Protein AF-A0A838W349-F1 (afdb_monomer)

Secondary structure (DSSP, 8-state):
-HHHHHHHTT--HHHHHTTT--HHHHHHHHHHHHHTTSB-TTS-B-HHHHHHHH--TTTHHHHHHHHHHHSHHHHHHHHHHHSSS--SEEEHHHHHHHHHHTT-SSSHHHHHHHHHHHHHHHHHTTSEEEE---TTPPPEEEE-TTHHHHHHTTTTS----------------S------------PPPPPP------PPPPTTEEEEEEEEETTEEEEEEEETT--HHHHHHHHHHHHHTT--

Radius of gyration: 23.01 Å; Cα contacts (8 Å, |Δi|>4): 228; chains: 1; bounding box: 59×67×42 Å

Foldseek 3Di:
DLLLVCVVVVDWLVRSPPPPADPVRSVVVLVVCLLLQQAPPRSHGDPLVVCCVPPDLVCQLVSLLLSQCLHVLRLVLLCVVLVDPDDQKFFLVNSLVVCVVVVHALDSVRSVLVSVVSLVSCVSNVQFHWDPDDDPGTTMTRGDPCSSCVSPVVPPDPPVRPPSPPDPPDPPPPDDDDDDDDDDDDDDDDDDDDDDDDDDDDPQWDWDWDASDVVDIDIDTDGPPDDPVNVVVVVVVVVVSVPD

Nearest PDB structures (foldseek):
  6qpw-assembly1_B  TM=6.642E-01  e=4.606E-01  Saccharomyces cerevisiae S288C
  2f2e-assembly1_A  TM=4.976E-01  e=8.959E-01  Pseudomonas aeruginosa
  6h57-assembly1_A  TM=5.754E-01  e=3.787E+00  Saccharomyces cerevisiae S288C
  5yzg-assembly1_Z  TM=3.744E-01  e=2.058E+00  Homo sapiens

Sequence (244 aa):
MRFLSALARGRSLAQVRTLGFSPKSFEGTATTAETLALSGADGSLSAIGRRALLGGDEEKPSIFLEVVSGYSPYSLLLEAVLGGVGSAATPLDWVETWWATHGFGSSESNRAEAAPVFARMAEAAGLGTYVQGRKGYVSRIEWADDAGERVLGGGGKAREAPSIPDAPLSPDHAAEILPSDDSPEGLPEPVRIGSGPEAQVPPGLNTLRWELAPGREVVVQTPSSLSSAEKRRLLSLFELLLRE

pLDDT: mean 71.97, std 23.43, range [28.59, 97.62]

Solvent-accessible surface area (backbone atoms only — not comparable to full-atom values): 14940 Å² total; per-residue (Å²): 110,72,67,64,57,38,34,75,71,73,39,48,58,74,62,50,47,71,71,78,47,53,71,68,54,38,50,56,50,50,53,48,34,35,70,53,50,28,22,46,96,81,44,47,68,29,75,62,26,47,44,69,70,71,49,54,82,86,48,42,26,63,48,34,39,51,38,43,59,66,29,64,80,47,30,56,48,47,47,61,58,48,70,44,96,78,62,61,54,47,49,41,70,56,52,34,49,51,31,54,77,71,73,40,55,100,40,70,68,51,25,64,61,44,38,61,52,52,33,49,44,38,30,53,26,64,35,29,46,60,45,80,45,59,96,94,44,74,36,28,33,38,49,40,94,59,31,38,49,67,70,65,66,56,78,84,59,86,68,74,66,78,81,70,68,85,71,72,90,67,89,75,90,81,82,84,91,87,84,91,82,87,86,88,90,85,85,77,80,86,80,78,92,71,95,76,82,83,83,81,77,62,90,67,52,40,76,46,76,44,77,80,48,98,96,41,70,49,74,49,75,39,63,61,80,66,46,78,64,56,58,48,47,58,48,51,55,56,54,60,64,72,74,122

Mean predicted aligned error: 16.63 Å

Structure (mmCIF, N/CA/C/O backbone):
data_AF-A0A838W349-F1
#
_entry.id   AF-A0A838W349-F1
#
loop_
_atom_site.group_PDB
_atom_site.id
_atom_site.type_symbol
_atom_site.label_atom_id
_atom_site.label_alt_id
_atom_site.label_comp_id
_atom_site.label_asym_id
_atom_site.label_entity_id
_atom_site.label_seq_id
_atom_site.pdbx_PDB_ins_code
_atom_site.Cartn_x
_atom_site.Cartn_y
_atom_site.Cartn_z
_atom_site.occupancy
_atom_site.B_iso_or_equiv
_atom_site.auth_seq_id
_atom_site.auth_comp_id
_atom_site.auth_asym_id
_atom_site.auth_atom_id
_atom_site.pdbx_PDB_model_num
ATOM 1 N N . MET A 1 1 ? -0.898 0.598 -13.326 1.00 66.38 1 MET A N 1
ATOM 2 C CA . MET A 1 1 ? -0.342 -0.229 -14.433 1.00 66.38 1 MET A CA 1
ATOM 3 C C . MET A 1 1 ? 0.344 0.549 -15.561 1.00 66.38 1 MET A C 1
ATOM 5 O O . MET A 1 1 ? 1.291 0.019 -16.136 1.00 66.38 1 MET A O 1
ATOM 9 N N . ARG A 1 2 ? -0.070 1.783 -15.897 1.00 80.19 2 ARG A N 1
ATOM 10 C CA . ARG A 1 2 ? 0.509 2.554 -17.019 1.00 80.19 2 ARG A CA 1
ATOM 11 C C . ARG A 1 2 ? 2.025 2.800 -16.902 1.00 80.19 2 ARG A C 1
ATOM 13 O O . ARG A 1 2 ? 2.712 2.693 -17.911 1.00 80.19 2 ARG A O 1
ATOM 20 N N . PHE A 1 3 ? 2.530 3.063 -15.692 1.00 85.38 3 PHE A N 1
ATOM 21 C CA . PHE A 1 3 ? 3.961 3.247 -15.401 1.00 85.38 3 PHE A CA 1
ATOM 22 C C . PHE A 1 3 ? 4.790 1.989 -15.717 1.00 85.38 3 PHE A C 1
ATOM 24 O O . PHE A 1 3 ? 5.618 2.018 -16.622 1.00 85.38 3 PHE A O 1
ATOM 31 N N . LEU A 1 4 ? 4.487 0.851 -15.079 1.00 83.50 4 LEU A N 1
ATOM 32 C CA . LEU A 1 4 ? 5.192 -0.421 -15.317 1.00 83.50 4 LEU A CA 1
ATOM 33 C C . LEU A 1 4 ? 5.094 -0.878 -16.781 1.00 83.50 4 LEU A C 1
ATOM 35 O O . LEU A 1 4 ? 6.068 -1.351 -17.358 1.00 83.50 4 LEU A O 1
ATOM 39 N N . SER A 1 5 ? 3.936 -0.661 -17.418 1.00 84.25 5 SER A N 1
ATOM 40 C CA . SER A 1 5 ? 3.747 -0.948 -18.848 1.00 84.25 5 SER A CA 1
ATOM 41 C C . SER A 1 5 ? 4.638 -0.093 -19.749 1.00 84.25 5 SER A C 1
ATOM 43 O O . SER A 1 5 ? 4.976 -0.505 -20.854 1.00 84.25 5 SER A O 1
ATOM 45 N N . ALA A 1 6 ? 4.968 1.131 -19.335 1.00 84.12 6 ALA A N 1
ATOM 46 C CA . ALA A 1 6 ? 5.862 2.001 -20.083 1.00 84.12 6 ALA A CA 1
ATOM 47 C C . ALA A 1 6 ? 7.321 1.545 -19.926 1.00 84.12 6 ALA A C 1
ATOM 49 O O . ALA A 1 6 ? 8.013 1.434 -20.937 1.00 84.12 6 ALA A O 1
ATOM 50 N N . LEU A 1 7 ? 7.736 1.180 -18.708 1.00 84.81 7 LEU A N 1
ATOM 51 C CA . LEU A 1 7 ? 9.064 0.615 -18.439 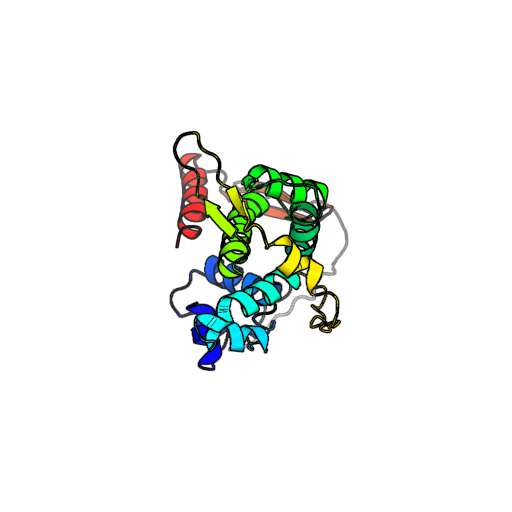1.00 84.81 7 LEU A CA 1
ATOM 52 C C . LEU A 1 7 ? 9.301 -0.694 -19.203 1.00 84.81 7 LEU A C 1
ATOM 54 O O . LEU A 1 7 ? 10.331 -0.859 -19.847 1.00 84.81 7 LEU A O 1
ATOM 58 N N . ALA A 1 8 ? 8.315 -1.594 -19.244 1.00 84.56 8 ALA A N 1
ATOM 59 C CA . ALA A 1 8 ? 8.426 -2.841 -20.009 1.00 84.56 8 ALA A CA 1
ATOM 60 C C . ALA A 1 8 ? 8.567 -2.652 -21.519 1.00 84.56 8 ALA A C 1
ATOM 62 O O . ALA A 1 8 ? 9.078 -3.531 -22.204 1.00 84.56 8 ALA A O 1
ATOM 63 N N . ARG A 1 9 ? 8.127 -1.507 -22.049 1.00 86.25 9 ARG A N 1
ATOM 64 C CA . ARG A 1 9 ? 8.342 -1.136 -23.454 1.00 86.25 9 ARG A CA 1
ATOM 65 C C . ARG A 1 9 ? 9.721 -0.508 -23.686 1.00 86.25 9 ARG A C 1
ATOM 67 O O . ARG A 1 9 ? 9.934 0.090 -24.735 1.00 86.25 9 ARG A O 1
ATOM 74 N N . GLY A 1 10 ? 10.624 -0.599 -22.709 1.00 84.31 10 GLY A N 1
ATOM 75 C CA . GLY A 1 10 ? 11.977 -0.053 -22.769 1.00 84.31 10 GLY A CA 1
ATOM 76 C C . GLY A 1 10 ? 12.040 1.464 -22.611 1.00 84.31 10 GLY A C 1
ATOM 77 O O . GLY A 1 10 ? 13.035 2.064 -23.009 1.00 84.31 10 GLY A O 1
ATOM 78 N N . ARG A 1 11 ? 10.988 2.109 -22.082 1.00 86.31 11 ARG A N 1
ATOM 79 C CA . ARG A 1 11 ? 11.014 3.560 -21.859 1.00 86.31 11 ARG A CA 1
ATOM 80 C C . ARG A 1 11 ? 11.804 3.893 -20.602 1.00 86.31 11 ARG A C 1
ATOM 82 O O . ARG A 1 11 ? 11.582 3.275 -19.566 1.00 86.31 11 ARG A O 1
ATOM 89 N N . SER A 1 12 ? 12.658 4.910 -20.680 1.00 87.75 12 SER A N 1
ATOM 90 C CA . SER A 1 12 ? 13.360 5.448 -19.509 1.00 87.75 12 SER A CA 1
ATOM 91 C C . SER A 1 12 ? 12.414 6.232 -18.594 1.00 87.75 12 SER A C 1
ATOM 93 O O . SER A 1 12 ? 11.370 6.712 -19.040 1.00 87.75 12 SER A O 1
ATOM 95 N N . LEU A 1 13 ? 12.792 6.441 -17.328 1.00 87.12 13 LEU A N 1
ATOM 96 C CA . LEU A 1 13 ? 12.018 7.257 -16.379 1.00 87.12 13 LEU A CA 1
ATOM 97 C C . LEU A 1 13 ? 11.685 8.652 -16.937 1.00 87.12 13 LEU A C 1
ATOM 99 O O . LEU A 1 13 ? 10.538 9.092 -16.852 1.00 87.12 13 LEU A O 1
ATOM 103 N N . ALA A 1 14 ? 12.641 9.301 -17.609 1.00 86.38 14 ALA A N 1
ATOM 104 C CA . ALA A 1 14 ? 12.424 10.585 -18.275 1.00 86.38 14 ALA A CA 1
ATOM 105 C C . ALA A 1 14 ? 11.333 10.507 -19.360 1.00 86.38 14 ALA A C 1
ATOM 107 O O . ALA A 1 14 ? 10.480 11.387 -19.453 1.00 86.38 14 ALA A O 1
ATOM 108 N N . GLN A 1 15 ? 11.309 9.428 -20.146 1.00 85.81 15 GLN A N 1
ATOM 109 C CA . GLN A 1 15 ? 10.279 9.199 -21.163 1.00 85.81 15 GLN A CA 1
ATOM 110 C C . GLN A 1 15 ? 8.926 8.805 -20.564 1.00 85.81 15 GLN A C 1
ATOM 112 O O . GLN A 1 15 ? 7.895 9.052 -21.182 1.00 85.81 15 GLN A O 1
ATOM 117 N N . VAL A 1 16 ? 8.896 8.169 -19.391 1.00 85.38 16 VAL A N 1
ATOM 118 C CA . VAL A 1 16 ? 7.639 7.857 -18.698 1.00 85.38 16 VAL A CA 1
ATOM 119 C C . VAL A 1 16 ? 7.030 9.119 -18.088 1.00 85.38 16 VAL A C 1
ATOM 121 O O . VAL A 1 16 ? 5.816 9.304 -18.180 1.00 85.38 16 VAL A O 1
ATOM 124 N N . ARG A 1 17 ? 7.856 10.027 -17.555 1.00 85.88 17 ARG A N 1
ATOM 125 C CA . ARG A 1 17 ? 7.420 11.317 -17.000 1.00 85.88 17 ARG A CA 1
ATOM 126 C C . ARG A 1 17 ? 6.635 12.156 -18.011 1.00 85.88 17 ARG A C 1
ATOM 128 O O . ARG A 1 17 ? 5.660 12.802 -17.643 1.00 85.88 17 ARG A O 1
ATOM 135 N N . THR A 1 18 ? 6.992 12.100 -19.295 1.00 85.44 18 THR A N 1
ATOM 136 C CA . THR A 1 18 ? 6.313 12.865 -20.357 1.00 85.44 18 THR A CA 1
ATOM 137 C C . THR A 1 18 ? 4.963 12.279 -20.789 1.00 85.44 18 THR A C 1
ATOM 139 O O . THR A 1 18 ? 4.270 12.880 -21.606 1.00 85.44 18 THR A O 1
ATOM 142 N N . LEU A 1 19 ? 4.524 11.142 -20.230 1.00 83.12 19 LEU A N 1
ATOM 143 C CA . LEU A 1 19 ? 3.272 10.468 -20.615 1.00 83.12 19 LEU A CA 1
ATOM 144 C C . LEU A 1 19 ? 2.010 11.065 -19.981 1.00 83.12 19 LEU A C 1
ATOM 146 O O . LEU A 1 19 ? 0.986 10.384 -19.901 1.00 83.12 19 LEU A O 1
ATOM 150 N N . GLY A 1 20 ? 2.067 12.329 -19.568 1.00 74.94 20 GLY A N 1
ATOM 151 C CA . GLY A 1 20 ? 0.942 13.036 -18.960 1.00 74.94 20 GLY A CA 1
ATOM 152 C C . GLY A 1 20 ? 0.742 12.720 -17.480 1.00 74.94 20 GLY A C 1
ATOM 153 O O . GLY A 1 20 ? -0.358 12.900 -16.975 1.00 74.94 20 GLY A O 1
ATOM 154 N N . PHE A 1 21 ? 1.779 12.243 -16.787 1.00 76.19 21 PHE A N 1
ATOM 155 C CA . PHE A 1 21 ? 1.780 12.254 -15.327 1.00 76.19 21 PHE A CA 1
ATOM 156 C C . PHE A 1 21 ? 2.077 13.673 -14.841 1.00 76.19 21 PHE A C 1
ATOM 158 O O . PHE A 1 21 ? 2.945 14.354 -15.393 1.00 76.19 21 PHE A O 1
ATOM 165 N N . SER A 1 22 ? 1.409 14.109 -13.774 1.00 85.62 22 SER A N 1
ATOM 166 C CA . SER A 1 22 ? 1.929 15.245 -13.014 1.00 85.62 22 SER A CA 1
ATOM 167 C C . SER A 1 22 ? 3.308 14.876 -12.430 1.00 85.62 22 SER A C 1
ATOM 169 O O . SER A 1 22 ? 3.542 13.693 -12.156 1.00 85.62 22 SER A O 1
ATOM 171 N N . PRO A 1 23 ? 4.223 15.839 -12.197 1.00 82.94 23 PRO A N 1
ATOM 172 C CA . PRO A 1 23 ? 5.522 15.543 -11.585 1.00 82.94 23 PRO A CA 1
ATOM 173 C C . PRO A 1 23 ? 5.394 14.773 -10.262 1.00 82.94 23 PRO A C 1
ATOM 175 O O . PRO A 1 23 ? 6.030 13.739 -10.089 1.00 82.94 23 PRO A O 1
ATOM 178 N N . LYS A 1 24 ? 4.474 15.203 -9.391 1.00 80.56 24 LYS A N 1
ATOM 179 C CA . LYS A 1 24 ? 4.230 14.582 -8.083 1.00 80.56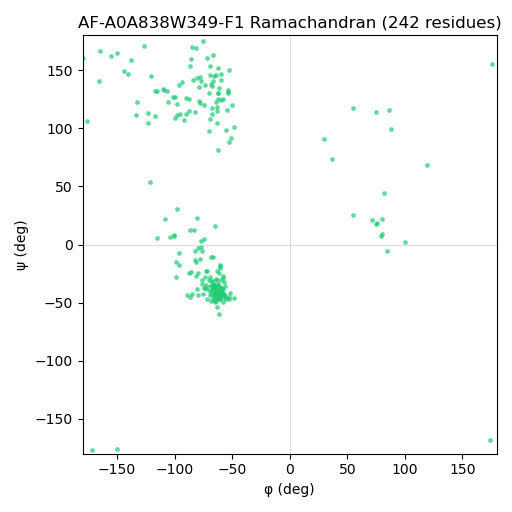 24 LYS A CA 1
ATOM 180 C C . LYS A 1 24 ? 3.670 13.159 -8.201 1.00 80.56 24 LYS A C 1
ATOM 182 O O . LYS A 1 24 ? 4.119 12.263 -7.494 1.00 80.56 24 LYS A O 1
ATOM 187 N N . SER A 1 25 ? 2.711 12.930 -9.103 1.00 77.38 25 SER A N 1
ATOM 188 C CA . SER A 1 25 ? 2.128 11.595 -9.324 1.00 77.38 25 SER A CA 1
ATOM 189 C C . SER A 1 25 ? 3.151 10.632 -9.930 1.00 77.38 25 SER A C 1
ATOM 191 O O . SER A 1 25 ? 3.156 9.446 -9.600 1.00 77.38 25 SER A O 1
ATOM 193 N N . PHE A 1 26 ? 4.026 11.134 -10.808 1.00 86.94 26 PHE A N 1
ATOM 194 C CA . PHE A 1 26 ? 5.122 10.356 -11.375 1.00 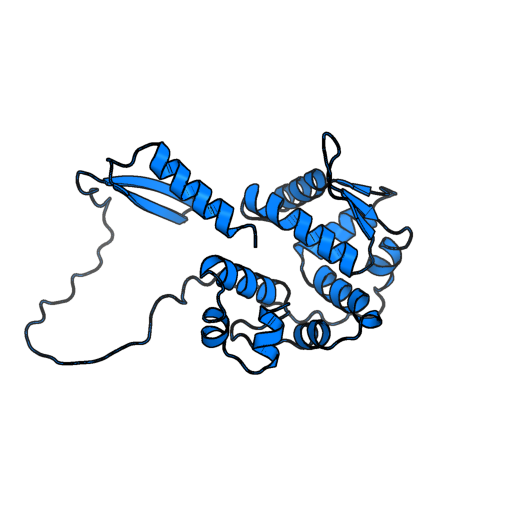86.94 26 PHE A CA 1
ATOM 195 C C . PHE A 1 26 ? 6.112 9.919 -10.294 1.00 86.94 26 PHE A C 1
ATOM 197 O O . PHE A 1 26 ? 6.365 8.724 -10.166 1.00 86.94 26 PHE A O 1
ATOM 204 N N . GLU A 1 27 ? 6.619 10.868 -9.505 1.00 85.69 27 GLU A N 1
ATOM 205 C CA . GLU A 1 27 ? 7.564 10.604 -8.415 1.00 85.69 27 GLU A CA 1
ATOM 206 C C . GLU A 1 27 ? 6.968 9.623 -7.407 1.00 85.69 27 GLU A C 1
ATOM 208 O O . GLU A 1 27 ? 7.561 8.580 -7.156 1.00 85.69 27 GLU A O 1
ATOM 213 N N . GLY A 1 28 ? 5.739 9.864 -6.936 1.00 82.81 28 GLY A N 1
ATOM 214 C CA . GLY A 1 28 ? 5.068 8.952 -6.009 1.00 82.81 28 GLY A CA 1
ATOM 215 C C . GLY A 1 28 ? 4.881 7.542 -6.579 1.00 82.81 28 GLY A C 1
ATOM 216 O O . GLY A 1 28 ? 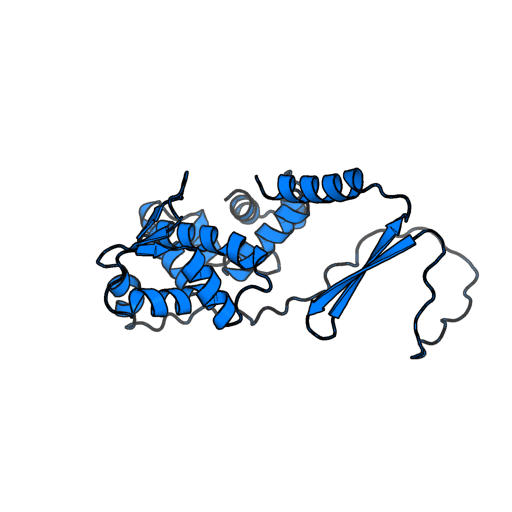5.090 6.558 -5.869 1.00 82.81 28 GLY A O 1
ATOM 217 N N . THR A 1 29 ? 4.556 7.412 -7.871 1.00 83.94 29 THR A N 1
ATOM 218 C CA . THR A 1 29 ? 4.429 6.096 -8.521 1.00 83.94 29 THR A CA 1
ATOM 219 C C . THR A 1 29 ? 5.782 5.397 -8.652 1.00 83.94 29 THR A C 1
ATOM 221 O O . THR A 1 29 ? 5.860 4.193 -8.413 1.00 83.94 29 THR A O 1
ATOM 224 N N . ALA A 1 30 ? 6.835 6.130 -9.020 1.00 86.38 30 ALA A N 1
ATOM 225 C CA . ALA A 1 30 ? 8.186 5.595 -9.156 1.00 86.38 30 ALA A CA 1
ATOM 226 C C . ALA A 1 30 ? 8.736 5.133 -7.800 1.00 86.38 30 ALA A C 1
ATOM 228 O O . ALA A 1 30 ? 9.128 3.976 -7.676 1.00 86.38 30 ALA A O 1
ATOM 229 N N . THR A 1 31 ? 8.645 5.978 -6.768 1.00 87.25 31 THR A N 1
ATOM 230 C CA . THR A 1 31 ? 9.027 5.631 -5.392 1.00 87.25 31 THR A CA 1
ATOM 231 C C . THR A 1 31 ? 8.244 4.425 -4.884 1.00 87.25 31 THR A C 1
ATOM 233 O O . THR A 1 31 ? 8.825 3.532 -4.277 1.00 87.25 31 THR A O 1
ATOM 236 N N . THR A 1 32 ? 6.937 4.347 -5.154 1.00 85.69 32 THR A N 1
ATOM 237 C CA . THR A 1 32 ? 6.126 3.184 -4.754 1.00 85.69 32 THR A CA 1
ATOM 238 C C . THR A 1 32 ? 6.579 1.911 -5.467 1.00 85.69 32 THR A C 1
ATOM 240 O O . THR A 1 32 ? 6.719 0.867 -4.834 1.00 85.69 32 THR A O 1
ATOM 243 N N . ALA A 1 33 ? 6.825 1.981 -6.778 1.00 87.62 33 ALA A N 1
ATOM 244 C CA . ALA A 1 33 ? 7.280 0.832 -7.555 1.00 87.62 33 ALA A CA 1
ATOM 245 C C . ALA A 1 33 ? 8.659 0.339 -7.096 1.00 87.62 33 ALA A C 1
ATOM 247 O O . ALA A 1 33 ? 8.879 -0.868 -7.039 1.00 87.62 33 ALA A O 1
ATOM 248 N N . GLU A 1 34 ? 9.555 1.250 -6.726 1.00 89.62 34 GLU A N 1
ATOM 249 C CA . GLU A 1 34 ? 10.850 0.923 -6.134 1.00 89.62 34 GLU A CA 1
ATOM 250 C C . GLU A 1 34 ? 10.709 0.319 -4.732 1.00 89.62 34 GLU A C 1
ATOM 252 O O . GLU A 1 34 ? 11.236 -0.759 -4.470 1.00 89.62 34 GLU A O 1
ATOM 257 N N . THR A 1 35 ? 9.922 0.953 -3.858 1.00 88.06 35 THR A N 1
ATOM 258 C CA . THR A 1 35 ? 9.689 0.504 -2.471 1.00 88.06 35 THR A CA 1
ATOM 259 C C . THR A 1 35 ? 9.100 -0.906 -2.418 1.00 88.06 35 THR A C 1
ATOM 261 O O . THR A 1 35 ? 9.456 -1.704 -1.557 1.00 88.06 35 THR A O 1
ATOM 264 N N . LEU A 1 36 ? 8.213 -1.233 -3.361 1.00 87.56 36 LEU A N 1
ATOM 265 C CA . LEU A 1 36 ? 7.602 -2.558 -3.500 1.00 87.56 36 LEU A CA 1
ATOM 266 C C . LEU A 1 36 ? 8.446 -3.529 -4.344 1.00 87.56 36 LEU A C 1
ATOM 268 O O . LEU A 1 36 ? 7.950 -4.575 -4.765 1.00 87.56 36 LEU A O 1
ATOM 272 N N . ALA A 1 37 ? 9.701 -3.174 -4.632 1.00 90.38 37 ALA A N 1
ATOM 273 C CA . ALA A 1 37 ? 10.656 -3.948 -5.418 1.00 90.38 37 ALA A CA 1
ATOM 274 C C . ALA A 1 37 ? 10.156 -4.347 -6.821 1.00 90.38 37 ALA A C 1
ATOM 276 O O . ALA A 1 37 ? 10.621 -5.331 -7.392 1.00 90.38 37 ALA A O 1
ATOM 277 N N . LEU A 1 38 ? 9.223 -3.597 -7.417 1.00 89.44 38 LEU A N 1
ATOM 278 C CA . LEU A 1 38 ? 8.717 -3.803 -8.782 1.00 89.44 38 LEU A CA 1
ATOM 279 C C . LEU A 1 38 ? 9.653 -3.193 -9.838 1.00 89.44 38 LEU A C 1
ATOM 281 O O . LEU A 1 38 ? 9.714 -3.669 -10.976 1.00 89.44 38 LEU A O 1
ATOM 285 N N . SER A 1 39 ? 10.403 -2.160 -9.468 1.00 91.81 39 SER A N 1
ATOM 286 C CA . SER A 1 39 ? 11.447 -1.554 -10.296 1.00 91.81 39 SER A CA 1
ATOM 287 C C . SER A 1 39 ? 12.693 -1.227 -9.480 1.00 91.81 39 SER A C 1
ATOM 289 O O . SER A 1 39 ? 12.615 -1.094 -8.265 1.00 91.81 39 SER A O 1
ATOM 291 N N . GLY A 1 40 ? 13.837 -1.090 -10.148 1.00 89.19 40 GLY A N 1
ATOM 292 C CA . GLY A 1 40 ? 15.027 -0.464 -9.575 1.00 89.19 40 GLY A CA 1
ATOM 293 C C . GLY A 1 40 ? 14.964 1.064 -9.650 1.00 89.19 40 GLY A C 1
ATOM 294 O O . GLY A 1 40 ? 14.133 1.625 -10.371 1.00 89.19 40 GLY A O 1
ATOM 295 N N . ALA A 1 41 ? 15.887 1.727 -8.949 1.00 86.12 41 ALA A N 1
ATOM 296 C CA . ALA A 1 41 ? 16.053 3.185 -8.963 1.00 86.12 41 ALA A CA 1
ATOM 297 C C . ALA A 1 41 ? 16.310 3.755 -10.375 1.00 86.12 41 ALA A C 1
ATOM 299 O O . ALA A 1 41 ? 15.953 4.889 -10.681 1.00 86.12 41 ALA A O 1
ATOM 300 N N . ASP A 1 42 ? 16.894 2.950 -11.266 1.00 85.12 42 ASP A N 1
ATOM 301 C CA . ASP A 1 42 ? 17.147 3.288 -12.671 1.00 85.12 42 ASP A CA 1
ATOM 302 C C . ASP A 1 42 ? 15.904 3.141 -13.576 1.00 85.12 42 ASP A C 1
ATOM 304 O O . ASP A 1 42 ? 15.950 3.437 -14.773 1.00 85.12 42 ASP A O 1
ATOM 308 N N . GLY A 1 43 ? 14.778 2.681 -13.021 1.00 84.12 43 GLY A N 1
ATOM 309 C CA . GLY A 1 43 ? 13.555 2.372 -13.758 1.00 84.12 43 GLY A CA 1
ATOM 310 C C . GLY A 1 43 ? 13.585 1.025 -14.479 1.00 84.12 43 GLY A C 1
ATOM 311 O O . GLY A 1 43 ? 12.659 0.720 -15.233 1.00 84.12 43 GLY A O 1
ATOM 312 N N . SER A 1 44 ? 14.604 0.190 -14.269 1.00 89.56 44 SER A N 1
ATOM 313 C CA . SER A 1 44 ? 14.577 -1.188 -14.756 1.00 89.56 44 SER A CA 1
ATOM 314 C C . SER A 1 44 ? 13.500 -1.986 -14.016 1.00 89.56 44 SER A C 1
ATOM 316 O O . SER A 1 44 ? 13.286 -1.818 -12.817 1.00 89.56 44 SER A O 1
ATOM 318 N N . LEU A 1 45 ? 12.774 -2.864 -14.716 1.00 90.31 45 LEU A N 1
ATOM 319 C CA . LEU A 1 45 ? 11.835 -3.765 -14.043 1.00 90.31 45 LEU A CA 1
ATOM 320 C C . LEU A 1 45 ? 12.601 -4.863 -13.307 1.00 90.31 45 LEU A C 1
ATOM 322 O O . LEU A 1 45 ? 13.504 -5.489 -13.870 1.00 90.31 45 LEU A O 1
ATOM 326 N N . SER A 1 46 ? 12.179 -5.168 -12.086 1.00 91.69 46 SER A N 1
ATOM 327 C CA . SER A 1 46 ? 12.661 -6.345 -11.368 1.00 91.69 46 SER A CA 1
ATOM 328 C C . SER A 1 46 ? 12.032 -7.632 -11.929 1.00 91.69 46 SER A C 1
ATOM 330 O O . SER A 1 46 ? 11.161 -7.604 -12.807 1.00 91.69 46 SER A O 1
ATOM 332 N N . ALA A 1 47 ? 12.456 -8.794 -11.423 1.00 90.12 47 ALA A N 1
ATOM 333 C CA . ALA A 1 47 ? 11.821 -10.065 -11.774 1.00 90.12 47 ALA A CA 1
ATOM 334 C C . ALA A 1 47 ? 10.335 -10.092 -11.372 1.00 90.12 47 ALA A C 1
ATOM 336 O O . ALA A 1 47 ? 9.487 -10.473 -12.183 1.00 90.12 47 ALA A O 1
ATOM 337 N N . ILE A 1 48 ? 10.014 -9.625 -10.161 1.00 88.50 48 ILE A N 1
ATOM 338 C CA . ILE A 1 48 ? 8.638 -9.544 -9.665 1.00 88.50 48 ILE A CA 1
ATOM 339 C C . ILE A 1 48 ? 7.827 -8.477 -10.411 1.00 88.50 48 ILE A C 1
ATOM 341 O O . ILE A 1 48 ? 6.678 -8.727 -10.758 1.00 88.50 48 ILE A O 1
ATOM 345 N N . GLY A 1 49 ? 8.436 -7.349 -10.793 1.00 88.56 49 GLY A N 1
ATOM 346 C CA . GLY A 1 49 ? 7.790 -6.324 -11.617 1.00 88.56 49 GLY A CA 1
ATOM 347 C C . GLY A 1 49 ? 7.441 -6.802 -13.025 1.00 88.56 49 GLY A C 1
ATOM 348 O O . GLY A 1 49 ? 6.351 -6.520 -13.526 1.00 88.56 49 GLY A O 1
ATOM 349 N N . ARG A 1 50 ? 8.326 -7.587 -13.658 1.00 89.88 50 ARG A N 1
ATOM 350 C CA . ARG A 1 50 ? 8.029 -8.247 -14.942 1.00 89.88 50 ARG A CA 1
ATOM 351 C C . ARG A 1 50 ? 6.873 -9.232 -14.808 1.00 89.88 50 ARG A C 1
ATOM 353 O O . ARG A 1 50 ? 5.966 -9.200 -15.636 1.00 89.88 50 ARG A O 1
ATOM 360 N N . ARG A 1 51 ? 6.881 -10.067 -13.765 1.00 90.25 51 ARG A N 1
ATOM 361 C CA . ARG A 1 51 ? 5.793 -11.019 -13.487 1.00 90.25 51 ARG A CA 1
ATOM 362 C C . ARG A 1 51 ? 4.475 -10.299 -13.211 1.00 90.25 51 ARG A C 1
ATOM 364 O O . ARG A 1 51 ? 3.473 -10.662 -13.804 1.00 90.25 51 ARG A O 1
ATOM 371 N N . ALA A 1 52 ? 4.471 -9.238 -12.407 1.00 86.19 52 ALA A N 1
ATOM 372 C CA . ALA A 1 52 ? 3.269 -8.450 -12.116 1.00 86.19 52 ALA A CA 1
ATOM 373 C C . ALA A 1 52 ? 2.640 -7.832 -13.375 1.00 86.19 52 ALA A C 1
ATOM 375 O O . ALA A 1 52 ? 1.426 -7.637 -13.439 1.00 86.19 52 ALA A O 1
ATOM 376 N N . LEU A 1 53 ? 3.460 -7.517 -14.381 1.00 85.25 53 LEU A N 1
ATOM 377 C CA . LEU A 1 53 ? 2.988 -6.954 -15.638 1.00 85.25 53 LEU A CA 1
ATOM 378 C C . LEU A 1 53 ? 2.529 -8.008 -16.653 1.00 85.25 53 LEU A C 1
ATOM 380 O O . LEU A 1 53 ? 1.546 -7.774 -17.354 1.00 85.25 53 LEU A O 1
ATOM 384 N N . LEU A 1 54 ? 3.282 -9.101 -16.787 1.00 82.50 54 LEU A N 1
ATOM 385 C CA . LEU A 1 54 ? 3.102 -10.102 -17.845 1.00 82.50 54 LEU A CA 1
ATOM 386 C C . LEU A 1 54 ? 2.316 -11.337 -17.390 1.00 82.50 54 LEU A C 1
ATOM 388 O O . LEU A 1 54 ? 1.892 -12.120 -18.235 1.00 82.50 54 LEU A O 1
ATOM 392 N N . GLY A 1 55 ? 2.160 -11.521 -16.081 1.00 81.19 55 GLY A N 1
ATOM 393 C CA . GLY A 1 55 ? 1.500 -12.675 -15.490 1.00 81.19 55 GLY A CA 1
ATOM 394 C C . GLY A 1 55 ? 0.017 -12.731 -15.835 1.00 81.19 55 GLY A C 1
ATOM 395 O O . GLY A 1 55 ? -0.665 -11.703 -15.934 1.00 81.19 55 GLY A O 1
ATOM 396 N N . GLY A 1 56 ? -0.476 -13.956 -16.007 1.00 82.06 56 GLY A N 1
ATOM 397 C CA . GLY A 1 56 ? -1.899 -14.218 -16.207 1.00 82.06 56 GLY A CA 1
ATOM 398 C C . GLY A 1 56 ? -2.718 -13.877 -14.961 1.00 82.06 56 GLY A C 1
ATOM 399 O O . GLY A 1 56 ? -2.178 -13.760 -13.860 1.00 82.06 56 GLY A O 1
ATOM 400 N N . ASP A 1 57 ? -4.036 -13.740 -15.115 1.00 84.06 57 ASP A N 1
ATOM 401 C CA . ASP A 1 57 ? -4.927 -13.403 -13.994 1.00 84.06 57 ASP A CA 1
ATOM 402 C C . ASP A 1 57 ? -4.839 -14.413 -12.836 1.00 84.06 57 ASP A C 1
ATOM 404 O O . ASP A 1 57 ? -4.908 -14.016 -11.676 1.00 84.06 57 ASP A O 1
ATOM 408 N N . GLU A 1 58 ? -4.587 -15.689 -13.138 1.00 87.38 58 GLU A N 1
ATOM 409 C CA . GLU A 1 58 ? -4.406 -16.759 -12.147 1.00 87.38 58 GLU A CA 1
ATOM 410 C C . GLU A 1 58 ? -3.109 -16.621 -11.328 1.00 87.38 58 GLU A C 1
ATOM 412 O O . GLU A 1 58 ? -3.050 -17.046 -10.176 1.00 87.38 58 GLU A O 1
ATOM 417 N N . GLU A 1 59 ? -2.066 -15.998 -11.886 1.00 86.12 59 GLU A N 1
ATOM 418 C CA . GLU A 1 59 ? -0.775 -15.827 -11.208 1.00 86.12 59 GLU A CA 1
ATOM 419 C C . GLU A 1 59 ? -0.745 -14.586 -10.312 1.00 86.12 59 GLU A C 1
ATOM 421 O O . GLU A 1 59 ? 0.045 -14.528 -9.362 1.00 86.12 59 GLU A O 1
ATOM 426 N N . LYS A 1 60 ? -1.601 -13.594 -10.595 1.00 85.94 60 LYS A N 1
ATOM 427 C CA . LYS A 1 60 ? -1.623 -12.299 -9.901 1.00 85.94 60 LYS A CA 1
ATOM 428 C C . LYS A 1 60 ? -1.707 -12.434 -8.379 1.00 85.94 60 LYS A C 1
ATOM 430 O O . LYS A 1 60 ? -0.867 -11.808 -7.734 1.00 85.94 60 LYS A O 1
ATOM 435 N N . PRO A 1 61 ? -2.592 -13.263 -7.787 1.00 90.62 61 PRO A N 1
ATOM 436 C CA . PRO A 1 61 ? -2.645 -13.411 -6.334 1.00 90.62 61 PRO A CA 1
ATOM 437 C C . PRO A 1 61 ? -1.306 -13.822 -5.723 1.00 90.62 61 PRO A C 1
ATOM 439 O O . PRO A 1 61 ? -0.857 -13.221 -4.752 1.00 90.62 61 PRO A O 1
ATOM 442 N N . SER A 1 62 ? -0.605 -14.773 -6.347 1.00 91.31 62 SER A N 1
ATOM 443 C CA . SER A 1 62 ? 0.705 -15.226 -5.864 1.00 91.31 62 SER A CA 1
ATOM 444 C C . SER A 1 62 ? 1.790 -14.148 -5.966 1.00 91.31 62 SER A C 1
ATOM 446 O O . SER A 1 62 ? 2.667 -14.075 -5.107 1.00 91.31 62 SER A O 1
ATOM 448 N N . ILE A 1 63 ? 1.726 -13.300 -6.998 1.00 90.31 63 ILE A N 1
ATOM 449 C CA . ILE A 1 63 ? 2.666 -12.194 -7.205 1.00 90.31 63 ILE A CA 1
ATOM 450 C C . ILE A 1 63 ? 2.409 -11.089 -6.181 1.00 90.31 63 ILE A C 1
ATOM 452 O O . ILE A 1 63 ? 3.347 -10.608 -5.556 1.00 90.31 63 ILE A O 1
ATOM 456 N N . PHE A 1 64 ? 1.148 -10.701 -5.976 1.00 90.81 64 PHE A N 1
ATOM 457 C CA . PHE A 1 64 ? 0.797 -9.697 -4.973 1.00 90.81 64 PHE A CA 1
ATOM 458 C C . PHE A 1 64 ? 1.101 -10.181 -3.559 1.00 90.81 64 PHE A C 1
ATOM 460 O O . PHE A 1 64 ? 1.591 -9.391 -2.759 1.00 90.81 64 PHE A O 1
ATOM 467 N N . LEU A 1 65 ? 0.908 -11.469 -3.267 1.00 92.88 65 LEU A N 1
ATOM 468 C CA . LEU A 1 65 ? 1.337 -12.051 -2.000 1.00 92.88 65 LEU A CA 1
ATOM 469 C C . LEU A 1 65 ? 2.851 -11.901 -1.804 1.00 92.88 65 LEU A C 1
ATOM 471 O O . LEU A 1 65 ? 3.284 -11.445 -0.755 1.00 92.88 65 LEU A O 1
ATOM 475 N N . GLU A 1 66 ? 3.655 -12.199 -2.827 1.00 92.38 66 GLU A N 1
ATOM 476 C CA . GLU A 1 66 ? 5.113 -12.021 -2.780 1.00 92.38 66 GLU A CA 1
ATOM 477 C C . GLU A 1 66 ? 5.514 -10.551 -2.549 1.00 92.38 66 GLU A C 1
ATOM 479 O O . GLU A 1 66 ? 6.401 -10.285 -1.742 1.00 92.38 66 GLU A O 1
ATOM 484 N N . VAL A 1 67 ? 4.823 -9.590 -3.179 1.00 90.75 67 VAL A N 1
ATOM 485 C CA . VAL A 1 67 ? 5.047 -8.149 -2.949 1.00 90.75 67 VAL A CA 1
ATOM 486 C C . VAL A 1 67 ? 4.701 -7.751 -1.512 1.00 90.75 67 VAL A C 1
ATOM 488 O O . VAL A 1 67 ? 5.483 -7.074 -0.848 1.00 90.75 67 VAL A O 1
ATOM 491 N N . VAL A 1 68 ? 3.525 -8.156 -1.025 1.00 92.00 68 VAL A N 1
ATOM 492 C CA . VAL A 1 68 ? 3.033 -7.778 0.307 1.00 92.00 68 VAL A CA 1
ATOM 493 C C . VAL A 1 68 ? 3.883 -8.416 1.404 1.00 92.00 68 VAL A C 1
ATOM 495 O O . VAL A 1 68 ? 4.210 -7.752 2.381 1.00 92.00 68 VAL A O 1
ATOM 498 N N . SER A 1 69 ? 4.305 -9.668 1.228 1.00 90.94 69 SER A N 1
ATOM 499 C CA . SER A 1 69 ? 5.214 -10.350 2.153 1.00 90.94 69 SER A CA 1
ATOM 500 C C . SER A 1 69 ? 6.656 -9.837 2.075 1.00 90.94 69 SER A C 1
ATOM 502 O O . SER A 1 69 ? 7.402 -10.006 3.033 1.00 90.94 69 SER A O 1
ATOM 504 N N . GLY A 1 70 ? 7.063 -9.228 0.957 1.00 89.56 70 GLY A N 1
ATOM 505 C CA . GLY A 1 70 ? 8.407 -8.674 0.780 1.00 89.56 70 GLY A CA 1
ATOM 506 C C . GLY A 1 70 ? 8.608 -7.306 1.434 1.00 89.56 70 GLY A C 1
ATOM 507 O O . GLY A 1 70 ? 9.734 -6.951 1.769 1.00 89.56 70 GLY A O 1
ATOM 508 N N . TYR A 1 71 ? 7.539 -6.536 1.645 1.00 90.50 71 TYR A N 1
ATOM 509 C CA . TYR A 1 71 ? 7.620 -5.208 2.251 1.00 90.50 71 TYR A CA 1
ATOM 510 C C . TYR A 1 71 ? 7.356 -5.272 3.763 1.00 90.50 71 TYR A C 1
ATOM 512 O O . TYR A 1 71 ? 6.232 -5.523 4.193 1.00 90.50 71 TYR A O 1
ATOM 520 N N . SER A 1 72 ? 8.387 -5.004 4.572 1.00 92.25 72 SER A N 1
ATOM 521 C CA . SER A 1 72 ? 8.370 -5.177 6.039 1.00 92.25 72 SER A CA 1
ATOM 522 C C . SER A 1 72 ? 7.144 -4.574 6.760 1.00 92.25 72 SER A C 1
ATOM 524 O O . SER A 1 72 ? 6.505 -5.285 7.540 1.00 92.25 72 SER A O 1
ATOM 526 N N . PRO A 1 73 ? 6.710 -3.326 6.473 1.00 92.12 73 PRO A N 1
ATOM 527 C CA . PRO A 1 73 ? 5.515 -2.763 7.110 1.00 92.12 73 PRO A CA 1
ATOM 528 C C . PRO A 1 73 ? 4.224 -3.537 6.823 1.00 92.12 73 PRO A C 1
ATOM 530 O O . PRO A 1 73 ? 3.270 -3.439 7.594 1.00 92.12 73 PRO A O 1
ATOM 533 N N . TYR A 1 74 ? 4.163 -4.266 5.708 1.00 94.69 74 TYR A N 1
ATOM 534 C CA . TYR A 1 74 ? 3.014 -5.083 5.333 1.00 94.69 74 TYR A CA 1
ATOM 535 C C . TYR A 1 74 ? 3.128 -6.496 5.898 1.00 94.69 74 TYR A C 1
ATOM 537 O O . TYR A 1 74 ? 2.148 -6.999 6.441 1.00 94.69 74 TYR A O 1
ATOM 545 N N . SER A 1 75 ? 4.304 -7.124 5.825 1.00 93.44 75 SER A N 1
ATOM 546 C CA . SER A 1 75 ? 4.503 -8.480 6.344 1.00 93.44 75 SER A CA 1
ATOM 547 C C . SER A 1 75 ? 4.285 -8.550 7.857 1.00 93.44 75 SER A C 1
ATOM 549 O O . SER A 1 75 ? 3.526 -9.394 8.324 1.00 93.44 75 SER A O 1
ATOM 551 N N . LEU A 1 76 ? 4.849 -7.607 8.619 1.00 92.94 76 LEU A N 1
ATOM 552 C CA . LEU A 1 76 ? 4.684 -7.551 10.076 1.00 92.94 76 LEU A CA 1
ATOM 553 C C . LEU A 1 76 ? 3.235 -7.251 10.486 1.00 92.94 76 LEU A C 1
ATOM 555 O O . LEU A 1 76 ? 2.733 -7.795 11.469 1.00 92.94 76 LEU A O 1
ATOM 559 N N . LEU A 1 77 ? 2.539 -6.409 9.717 1.00 93.50 77 LEU A N 1
ATOM 560 C CA . LEU A 1 77 ? 1.119 -6.136 9.929 1.00 93.50 77 LEU A CA 1
ATOM 561 C C . LEU A 1 77 ? 0.276 -7.39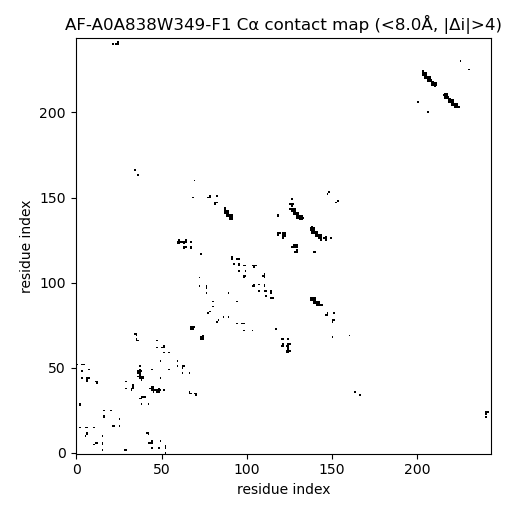4 9.673 1.00 93.50 77 LEU A C 1
ATOM 563 O O . LEU A 1 77 ? -0.624 -7.694 10.456 1.00 93.50 77 LEU A O 1
ATOM 567 N N . LEU A 1 78 ? 0.568 -8.146 8.606 1.00 93.19 78 LEU A N 1
ATOM 568 C CA . LEU A 1 78 ? -0.107 -9.414 8.324 1.00 93.19 78 LEU A CA 1
ATOM 569 C C . LEU A 1 78 ? 0.130 -10.440 9.434 1.00 93.19 78 LEU A C 1
ATOM 571 O O . LEU A 1 78 ? -0.820 -11.098 9.845 1.00 93.19 78 LEU A O 1
ATOM 575 N N . GLU A 1 79 ? 1.352 -10.553 9.956 1.00 90.88 79 GLU A N 1
ATOM 576 C CA . GLU A 1 79 ? 1.646 -11.408 11.112 1.00 90.88 79 GLU A CA 1
ATOM 577 C C . GLU A 1 79 ? 0.839 -10.991 12.346 1.00 90.88 79 GLU A C 1
ATOM 579 O O . GLU A 1 79 ? 0.249 -11.840 13.013 1.00 90.88 79 GLU A O 1
ATOM 584 N N . ALA A 1 80 ? 0.745 -9.689 12.627 1.00 90.81 80 ALA A N 1
ATOM 585 C CA . ALA A 1 80 ? -0.020 -9.182 13.762 1.00 90.81 80 ALA A CA 1
ATOM 586 C C . ALA A 1 80 ? -1.528 -9.458 13.631 1.00 90.81 80 ALA A C 1
ATOM 588 O O . ALA A 1 80 ? -2.187 -9.789 14.617 1.00 90.81 80 ALA A O 1
ATOM 589 N N . VAL A 1 81 ? -2.079 -9.324 12.423 1.00 92.19 81 VAL A N 1
ATOM 590 C CA . VAL A 1 81 ? -3.514 -9.499 12.168 1.00 92.19 81 VAL A CA 1
ATOM 591 C C . VAL A 1 81 ? -3.904 -10.974 12.067 1.00 92.19 81 VAL A C 1
ATOM 593 O O . VAL A 1 81 ? -4.924 -11.374 12.624 1.00 92.19 81 VAL A O 1
ATOM 596 N N . LEU A 1 82 ? -3.102 -11.780 11.370 1.00 89.69 82 LEU A N 1
ATOM 597 C CA . LEU A 1 82 ? -3.421 -13.172 11.041 1.00 89.69 82 LEU A CA 1
ATOM 598 C C . LEU A 1 82 ? -2.808 -14.183 12.019 1.00 89.69 82 LEU A C 1
ATOM 600 O O . LEU A 1 82 ? -3.252 -15.326 12.065 1.00 89.69 82 LEU A O 1
ATOM 604 N N . GLY A 1 83 ? -1.800 -13.783 12.799 1.00 79.75 83 GLY A N 1
ATOM 605 C CA . GLY A 1 83 ? -1.201 -14.605 13.855 1.00 79.75 83 GLY A CA 1
ATOM 606 C C . GLY A 1 83 ? -1.977 -14.581 15.177 1.00 79.75 83 GLY A C 1
ATOM 607 O O . GLY A 1 83 ? -1.730 -15.412 16.051 1.00 79.75 83 GLY A O 1
ATOM 608 N N . GLY A 1 84 ? -2.916 -13.642 15.339 1.00 70.50 84 GLY A N 1
ATOM 609 C CA . GLY A 1 84 ? -3.818 -13.564 16.488 1.00 70.50 84 GLY A CA 1
ATOM 610 C C . GLY A 1 84 ? -5.074 -14.431 16.333 1.00 70.50 84 GLY A C 1
ATOM 611 O O . GLY A 1 84 ? -5.492 -14.779 15.231 1.00 70.50 84 GLY A O 1
ATOM 612 N N . VAL A 1 85 ? -5.732 -14.752 17.452 1.00 48.34 85 VAL A N 1
ATOM 613 C CA . VAL A 1 85 ? -7.032 -15.441 17.443 1.00 48.34 85 VAL A CA 1
ATOM 614 C C . VAL A 1 85 ? -8.120 -14.490 16.915 1.00 48.34 85 VAL A C 1
ATOM 616 O O . VAL A 1 85 ? -8.677 -13.698 17.667 1.00 48.34 85 VAL A O 1
ATOM 619 N N . GLY A 1 86 ? -8.446 -14.604 15.624 1.00 56.78 86 GLY A N 1
ATOM 620 C CA . GLY A 1 86 ? -9.834 -14.564 15.148 1.00 56.78 86 GLY A CA 1
ATOM 621 C C . GLY A 1 86 ? -10.524 -13.212 14.944 1.00 56.78 86 GLY A C 1
ATOM 622 O O . GLY A 1 86 ? -11.705 -13.110 15.274 1.00 56.78 86 GLY A O 1
ATOM 623 N N . SER A 1 87 ? -9.882 -12.204 14.345 1.00 65.62 87 SER A N 1
ATOM 624 C CA . SER A 1 87 ? -10.668 -11.106 13.756 1.00 65.62 87 SER A CA 1
ATOM 625 C C . SER A 1 87 ? -10.972 -11.395 12.288 1.00 65.62 87 SER A C 1
ATOM 627 O O . SER A 1 87 ? -10.097 -11.278 11.436 1.00 65.62 87 SER A O 1
ATOM 629 N N . ALA A 1 88 ? -12.231 -11.724 11.982 1.00 87.56 88 ALA A N 1
ATOM 630 C CA . ALA A 1 88 ? -12.705 -11.894 10.602 1.00 87.56 88 ALA A CA 1
ATOM 631 C C . ALA A 1 88 ? -12.569 -10.606 9.767 1.00 87.56 88 ALA A C 1
ATOM 633 O O . ALA A 1 88 ? -12.593 -10.649 8.539 1.00 87.56 88 ALA A O 1
ATOM 634 N N . ALA A 1 89 ? -12.421 -9.448 10.420 1.00 94.12 89 ALA A N 1
ATOM 635 C CA . ALA A 1 89 ? -12.191 -8.186 9.740 1.00 94.12 89 ALA A CA 1
ATOM 636 C C . ALA A 1 89 ? -11.251 -7.246 10.505 1.00 94.12 89 ALA A C 1
ATOM 638 O O . ALA A 1 89 ? -11.257 -7.212 11.734 1.00 94.12 89 ALA A O 1
ATOM 639 N N . THR A 1 90 ? -10.503 -6.421 9.776 1.00 95.56 90 THR A N 1
ATOM 640 C CA . THR A 1 90 ? -9.620 -5.388 10.333 1.00 95.56 90 THR A CA 1
ATOM 641 C C . THR A 1 90 ? -9.994 -4.013 9.782 1.00 95.56 90 THR A C 1
ATOM 643 O O . THR A 1 90 ? -9.839 -3.774 8.581 1.00 95.56 90 THR A O 1
ATOM 646 N N . PRO A 1 91 ? -10.495 -3.100 10.629 1.00 96.50 91 PRO A N 1
ATOM 647 C CA . PRO A 1 91 ? -10.698 -1.695 10.280 1.00 96.50 91 PRO A CA 1
ATOM 648 C C . PRO A 1 91 ? -9.397 -0.983 9.864 1.00 96.50 91 PRO A C 1
ATOM 650 O O . PRO A 1 91 ? -8.326 -1.288 10.388 1.00 96.50 91 PRO A O 1
ATOM 653 N N . LEU A 1 92 ? -9.471 -0.028 8.928 1.00 96.62 92 LEU A N 1
ATOM 654 C CA . LEU A 1 92 ? -8.274 0.697 8.465 1.00 96.62 92 LEU A CA 1
ATOM 655 C C . LEU A 1 92 ? -7.691 1.651 9.518 1.00 96.62 92 LEU A C 1
ATOM 657 O O . LEU A 1 92 ? -6.477 1.805 9.572 1.00 96.62 92 LEU A O 1
ATOM 661 N N . ASP A 1 93 ? -8.512 2.223 10.397 1.00 95.38 93 ASP A N 1
ATOM 662 C CA . ASP A 1 93 ? -8.044 3.051 11.518 1.00 95.38 93 ASP A CA 1
ATOM 663 C C . ASP A 1 93 ? -7.160 2.253 12.493 1.00 95.38 93 ASP A C 1
ATOM 665 O O . ASP A 1 93 ? -6.172 2.769 13.025 1.00 95.38 93 ASP A O 1
ATOM 669 N N . TRP A 1 94 ? -7.454 0.962 12.678 1.00 95.88 94 TRP A N 1
ATOM 670 C CA . TRP A 1 94 ? -6.588 0.050 13.418 1.00 95.88 94 TRP A CA 1
ATOM 671 C C . TRP A 1 94 ? -5.246 -0.157 12.707 1.00 95.88 94 TRP A C 1
ATOM 673 O O . TRP A 1 94 ? -4.210 -0.107 13.365 1.00 95.88 94 TRP A O 1
ATOM 683 N N . VAL A 1 95 ? -5.243 -0.330 11.379 1.00 96.19 95 VAL A N 1
ATOM 684 C CA . VAL A 1 95 ? -4.007 -0.461 10.578 1.00 96.19 95 VAL A CA 1
ATOM 685 C C . VAL A 1 95 ? -3.139 0.789 10.714 1.00 96.19 95 VAL A C 1
ATOM 687 O O . VAL A 1 95 ? -1.944 0.695 10.991 1.00 96.19 95 VAL A O 1
ATOM 690 N N . GLU A 1 96 ? -3.746 1.966 10.577 1.00 96.50 96 GLU A N 1
ATOM 691 C CA . GLU A 1 96 ? -3.067 3.253 10.734 1.00 96.50 96 GLU A CA 1
ATOM 692 C C . GLU A 1 96 ? -2.473 3.412 12.137 1.00 96.50 96 GLU A C 1
ATOM 694 O O . GLU A 1 96 ? -1.323 3.831 12.288 1.00 96.50 96 GLU A O 1
ATOM 699 N N . THR A 1 97 ? -3.235 3.038 13.166 1.00 95.88 97 THR A N 1
ATOM 700 C CA . THR A 1 97 ? -2.779 3.076 14.560 1.00 95.88 97 THR A CA 1
ATOM 701 C C . THR A 1 97 ? -1.628 2.101 14.789 1.00 95.88 97 THR A C 1
ATOM 703 O O . THR A 1 97 ? -0.638 2.458 15.425 1.00 95.88 97 THR A O 1
ATOM 706 N N . TRP A 1 98 ? -1.723 0.888 14.242 1.00 95.75 98 TRP A N 1
ATOM 707 C CA . TRP A 1 98 ? -0.677 -0.123 14.347 1.00 95.75 98 TRP A CA 1
ATOM 708 C C . TRP A 1 98 ? 0.620 0.347 13.682 1.00 95.75 98 TRP A C 1
ATOM 710 O O . TRP A 1 98 ? 1.689 0.259 14.281 1.00 95.75 98 TRP A O 1
ATOM 720 N N . TRP A 1 99 ? 0.551 0.934 12.487 1.00 96.19 99 TRP A N 1
ATOM 721 C CA . TRP A 1 99 ? 1.736 1.512 11.851 1.00 96.19 99 TRP A CA 1
ATOM 722 C C . TRP A 1 99 ? 2.329 2.661 12.663 1.00 96.19 99 TRP A C 1
ATOM 724 O O . TRP A 1 99 ? 3.545 2.705 12.839 1.00 96.19 99 TRP A O 1
ATOM 734 N N . ALA A 1 100 ? 1.494 3.544 13.217 1.00 94.69 100 ALA A N 1
ATOM 735 C CA . ALA A 1 100 ? 1.964 4.642 14.056 1.00 94.69 100 ALA A CA 1
ATOM 736 C C . ALA A 1 100 ? 2.762 4.140 15.272 1.00 94.69 100 ALA A C 1
ATOM 738 O O . ALA A 1 100 ? 3.825 4.682 15.574 1.00 94.69 100 ALA A O 1
ATOM 739 N N . THR A 1 101 ? 2.279 3.094 15.951 1.00 96.00 101 THR A N 1
ATOM 740 C CA . THR A 1 101 ? 2.938 2.541 17.146 1.00 96.00 101 THR A CA 1
ATOM 741 C C . THR A 1 101 ? 4.232 1.793 16.834 1.00 96.00 101 THR A C 1
ATOM 743 O O . THR A 1 101 ? 5.095 1.703 17.704 1.00 96.00 101 THR A O 1
ATOM 746 N N . HIS A 1 102 ? 4.399 1.314 15.600 1.00 94.00 102 HIS A N 1
ATOM 747 C CA . HIS A 1 102 ? 5.596 0.598 15.146 1.00 94.00 102 HIS A CA 1
ATOM 748 C C . HIS A 1 102 ? 6.561 1.480 14.334 1.00 94.00 102 HIS A C 1
ATOM 750 O O . HIS A 1 102 ? 7.542 0.982 13.790 1.00 94.00 102 HIS A O 1
ATOM 756 N N . GLY A 1 103 ? 6.313 2.793 14.262 1.00 93.38 103 GLY A N 1
ATOM 757 C CA . GLY A 1 103 ? 7.193 3.741 13.570 1.00 93.38 103 GLY A CA 1
ATOM 758 C C . GLY A 1 103 ? 7.092 3.705 12.042 1.00 93.38 103 GLY A C 1
ATOM 759 O O . GLY A 1 103 ? 7.985 4.202 11.358 1.00 93.38 103 GLY A O 1
ATOM 760 N N . PHE A 1 104 ? 6.013 3.144 11.494 1.00 92.44 104 PHE A N 1
ATOM 761 C CA . PHE A 1 104 ? 5.747 3.121 10.059 1.00 92.44 104 PHE A CA 1
ATOM 762 C C . PHE A 1 104 ? 4.877 4.305 9.628 1.00 92.44 104 PHE A C 1
ATOM 764 O O . PHE A 1 104 ? 3.909 4.671 10.292 1.00 92.44 104 PHE A O 1
ATOM 771 N N . GLY A 1 105 ? 5.206 4.888 8.472 1.00 88.06 105 GLY A N 1
ATOM 772 C CA . GLY A 1 105 ? 4.526 6.061 7.922 1.00 88.06 105 GLY A CA 1
ATOM 773 C C . GLY A 1 105 ? 4.900 7.353 8.656 1.00 88.06 105 GLY A C 1
ATOM 774 O O . GLY A 1 105 ? 4.543 7.559 9.814 1.00 88.06 105 GLY A O 1
ATOM 775 N N . SER A 1 106 ? 5.575 8.260 7.950 1.00 85.50 106 SER A N 1
ATOM 776 C CA . SER A 1 106 ? 6.127 9.516 8.485 1.00 85.50 106 SER A CA 1
ATOM 777 C C . SER A 1 106 ? 5.093 10.484 9.067 1.00 85.50 106 SER A C 1
ATOM 779 O O . SER A 1 106 ? 5.445 11.359 9.851 1.00 85.50 106 SER A O 1
ATOM 781 N N . SER A 1 107 ? 3.819 10.353 8.698 1.00 91.31 107 SER A N 1
ATOM 782 C CA . SER A 1 107 ? 2.735 11.195 9.201 1.00 91.31 107 SER A CA 1
ATOM 783 C C . SER A 1 107 ? 1.409 10.439 9.236 1.00 91.31 107 SER A C 1
ATOM 785 O O . SER A 1 107 ? 1.257 9.399 8.594 1.00 91.31 107 SER A O 1
ATOM 787 N N . GLU A 1 108 ? 0.433 10.987 9.961 1.00 91.00 108 GLU A N 1
ATOM 788 C CA . GLU A 1 108 ? -0.949 10.491 9.953 1.00 91.00 108 GLU A CA 1
ATOM 789 C C . GLU A 1 108 ? -1.527 10.469 8.535 1.00 91.00 108 GLU A C 1
ATOM 791 O O . GLU A 1 108 ? -2.042 9.441 8.108 1.00 91.00 108 GLU A O 1
ATOM 796 N N . SER A 1 109 ? -1.324 11.542 7.761 1.00 89.56 109 SER A N 1
ATOM 797 C CA . SER A 1 109 ? -1.763 11.609 6.361 1.00 89.56 109 SER A CA 1
ATOM 798 C C . SER A 1 109 ? -1.146 10.498 5.510 1.00 89.56 109 SER A C 1
ATOM 800 O O . SER A 1 109 ? -1.848 9.881 4.717 1.00 89.56 109 SER A O 1
ATOM 802 N N . ASN A 1 110 ? 0.148 10.195 5.686 1.00 87.38 110 ASN A N 1
ATOM 803 C CA . ASN A 1 110 ? 0.783 9.113 4.928 1.00 87.38 110 ASN A CA 1
ATOM 804 C C . ASN A 1 110 ? 0.199 7.745 5.283 1.00 87.38 110 ASN A C 1
ATOM 806 O O . ASN A 1 110 ? 0.034 6.912 4.398 1.00 87.38 110 ASN A O 1
ATOM 810 N N . ARG A 1 111 ? -0.124 7.505 6.557 1.00 93.94 111 ARG A N 1
ATOM 811 C CA . ARG A 1 111 ? -0.750 6.247 6.981 1.00 93.94 111 ARG A CA 1
ATOM 812 C C . ARG A 1 111 ? -2.182 6.131 6.463 1.00 93.94 111 ARG A C 1
ATOM 814 O O . ARG A 1 111 ? -2.526 5.085 5.920 1.00 93.94 111 ARG A O 1
ATOM 821 N N . ALA A 1 112 ? -2.962 7.208 6.542 1.00 92.62 112 ALA A N 1
ATOM 822 C CA . ALA A 1 112 ? -4.331 7.265 6.029 1.00 92.62 112 ALA A CA 1
ATOM 823 C C . ALA A 1 112 ? -4.402 7.040 4.508 1.00 92.62 112 ALA A C 1
ATOM 825 O O . ALA A 1 112 ? -5.319 6.389 4.011 1.00 92.62 112 ALA A O 1
ATOM 826 N N . GLU A 1 113 ? -3.414 7.529 3.754 1.00 89.12 113 GLU A N 1
ATOM 827 C CA . GLU A 1 113 ? -3.289 7.252 2.318 1.00 89.12 113 GLU A CA 1
ATOM 828 C C . GLU A 1 113 ? -2.791 5.823 2.036 1.00 89.12 113 GLU A C 1
ATOM 830 O O . GLU A 1 113 ? -3.257 5.177 1.095 1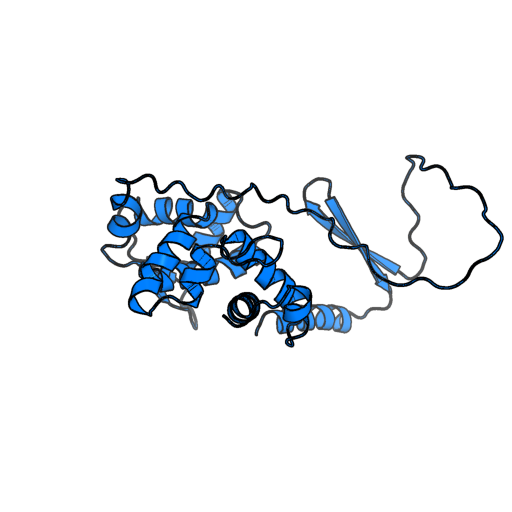.00 89.12 113 GLU A O 1
ATOM 835 N N . ALA A 1 114 ? -1.871 5.299 2.853 1.00 90.75 114 ALA A N 1
ATOM 836 C CA . ALA A 1 114 ? -1.279 3.976 2.662 1.00 90.75 114 ALA A CA 1
ATOM 837 C C . ALA A 1 114 ? -2.209 2.817 3.061 1.00 90.75 114 ALA A C 1
ATOM 839 O O . ALA A 1 114 ? -2.120 1.740 2.469 1.00 90.75 114 ALA A O 1
ATOM 840 N N . ALA A 1 115 ? -3.106 2.999 4.034 1.00 95.19 115 ALA A N 1
ATOM 841 C CA . ALA A 1 115 ? -3.949 1.916 4.546 1.00 95.19 115 ALA A CA 1
ATOM 842 C C . ALA A 1 115 ? -4.918 1.357 3.481 1.00 95.19 115 ALA A C 1
ATOM 844 O O . ALA A 1 115 ? -4.980 0.134 3.316 1.00 95.19 115 ALA A O 1
ATOM 845 N N . PRO A 1 116 ? -5.603 2.187 2.667 1.00 94.88 116 PRO A N 1
ATOM 846 C CA . PRO A 1 116 ? -6.376 1.701 1.526 1.00 94.88 116 PRO A CA 1
ATOM 847 C C . PRO A 1 116 ? -5.524 0.996 0.465 1.00 94.88 116 PRO A C 1
ATOM 849 O O . PRO A 1 116 ? -5.996 0.041 -0.152 1.00 94.88 116 PRO A O 1
ATOM 852 N N . VAL A 1 117 ? -4.281 1.442 0.242 1.00 92.38 117 VAL A N 1
ATOM 853 C CA . VAL A 1 117 ? -3.358 0.792 -0.704 1.00 92.38 117 VAL A CA 1
ATOM 854 C C . VAL A 1 117 ? -3.004 -0.604 -0.206 1.00 92.38 117 VAL A C 1
ATOM 856 O O . VAL A 1 117 ? -3.153 -1.565 -0.955 1.00 92.38 117 VAL A O 1
ATOM 859 N N . PHE A 1 118 ? -2.635 -0.739 1.069 1.00 94.81 118 PHE A N 1
ATOM 860 C CA . PHE A 1 118 ? -2.408 -2.039 1.696 1.00 94.81 118 PHE A CA 1
ATOM 861 C C . PHE A 1 118 ? -3.633 -2.953 1.570 1.00 94.81 118 PHE A C 1
ATOM 863 O O . PHE A 1 118 ? -3.500 -4.090 1.127 1.00 94.81 118 PHE A O 1
ATOM 870 N N . ALA A 1 119 ? -4.833 -2.450 1.869 1.00 96.19 119 ALA A N 1
ATOM 871 C CA . ALA A 1 119 ? -6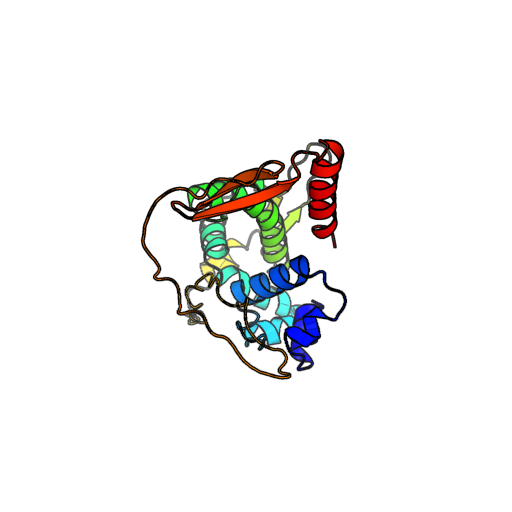.063 -3.232 1.765 1.00 96.19 119 ALA A CA 1
ATOM 872 C C . ALA A 1 119 ? -6.327 -3.741 0.339 1.00 96.19 119 ALA A C 1
ATOM 874 O O . ALA A 1 119 ? -6.696 -4.898 0.147 1.00 96.19 119 ALA A O 1
ATOM 875 N N . ARG A 1 120 ? -6.083 -2.903 -0.674 1.00 94.62 120 ARG A N 1
ATOM 876 C CA . ARG A 1 120 ? -6.176 -3.298 -2.088 1.00 94.62 120 ARG A CA 1
ATOM 877 C C . ARG A 1 120 ? -5.111 -4.313 -2.484 1.00 94.62 120 ARG A C 1
ATOM 879 O O . ARG A 1 120 ? -5.395 -5.193 -3.288 1.00 94.62 120 ARG A O 1
ATOM 886 N N . MET A 1 121 ? -3.907 -4.209 -1.931 1.00 93.25 121 MET A N 1
ATOM 887 C CA . MET A 1 121 ? -2.839 -5.181 -2.169 1.00 93.25 121 MET A CA 1
ATOM 888 C C . MET A 1 121 ? -3.153 -6.530 -1.511 1.00 93.25 121 MET A C 1
ATOM 890 O O . MET A 1 121 ? -2.952 -7.565 -2.138 1.00 93.25 121 MET A O 1
ATOM 894 N N . ALA A 1 122 ? -3.710 -6.529 -0.297 1.00 94.88 122 ALA A N 1
ATOM 895 C CA . ALA A 1 122 ? -4.184 -7.734 0.381 1.00 94.88 122 ALA A CA 1
ATOM 896 C C . ALA A 1 122 ? -5.337 -8.407 -0.387 1.00 94.88 122 ALA A C 1
ATOM 898 O O . ALA A 1 122 ? -5.331 -9.624 -0.570 1.00 94.88 122 ALA A O 1
ATOM 899 N N . GLU A 1 123 ? -6.284 -7.619 -0.904 1.00 95.56 123 GLU A N 1
ATOM 900 C CA . GLU A 1 123 ? -7.351 -8.096 -1.793 1.00 95.56 123 GLU A CA 1
ATOM 901 C C . GLU A 1 123 ? -6.786 -8.686 -3.093 1.00 95.56 123 GLU A C 1
ATOM 903 O O . GLU A 1 123 ? -7.139 -9.800 -3.476 1.00 95.56 123 GLU A O 1
ATOM 908 N N . ALA A 1 124 ? -5.844 -7.993 -3.738 1.00 92.25 124 ALA A N 1
ATOM 909 C CA . ALA A 1 124 ? -5.189 -8.475 -4.952 1.00 92.25 124 ALA A CA 1
ATOM 910 C C . ALA A 1 124 ? -4.354 -9.746 -4.719 1.00 92.25 124 ALA A C 1
ATOM 912 O O . ALA A 1 124 ? -4.236 -10.564 -5.627 1.00 92.25 124 ALA A O 1
ATOM 913 N N . ALA A 1 125 ? -3.812 -9.929 -3.510 1.00 93.75 125 ALA A N 1
ATOM 914 C CA . ALA A 1 125 ? -3.138 -11.146 -3.059 1.00 93.75 125 ALA A CA 1
ATOM 915 C C . ALA A 1 125 ? -4.113 -12.288 -2.706 1.00 93.75 125 ALA A C 1
ATOM 917 O O . ALA A 1 125 ? -3.682 -13.399 -2.399 1.00 93.75 125 ALA A O 1
ATOM 918 N N . GLY A 1 126 ? -5.425 -12.033 -2.736 1.00 93.81 126 GLY A N 1
ATOM 919 C CA . GLY A 1 126 ? -6.454 -13.002 -2.371 1.00 93.81 126 GLY A CA 1
ATOM 920 C C . GLY A 1 126 ? -6.519 -13.298 -0.872 1.00 93.81 126 GLY A C 1
ATOM 921 O O . GLY A 1 126 ? -7.025 -14.349 -0.493 1.00 93.81 126 GLY A O 1
ATOM 922 N N . LEU A 1 127 ? -5.996 -12.415 -0.016 1.00 94.25 127 LEU A N 1
ATOM 923 C CA . LEU A 1 127 ? -6.011 -12.590 1.443 1.00 94.25 127 LEU A CA 1
ATOM 924 C C . LEU A 1 127 ? -7.349 -12.188 2.074 1.00 94.25 127 LEU A C 1
ATOM 926 O O . LEU A 1 127 ? -7.625 -12.525 3.221 1.00 94.25 127 LEU A O 1
ATOM 930 N N . GLY A 1 128 ? -8.189 -11.468 1.340 1.00 95.25 128 GLY A N 1
ATOM 931 C CA . GLY A 1 128 ? -9.473 -10.992 1.827 1.00 95.25 128 GLY A CA 1
ATOM 932 C C . GLY A 1 128 ? -10.158 -10.077 0.825 1.00 95.25 128 GLY A C 1
ATOM 933 O O . GLY A 1 128 ? -9.735 -9.961 -0.322 1.00 95.25 128 GLY A O 1
ATOM 934 N N . THR A 1 129 ? -11.214 -9.411 1.274 1.00 97.19 129 THR A N 1
ATOM 935 C CA . THR A 1 129 ? -11.964 -8.420 0.497 1.00 97.19 129 THR A CA 1
ATOM 936 C C . THR A 1 129 ? -11.822 -7.051 1.145 1.00 97.19 129 THR A C 1
ATOM 938 O O . THR A 1 129 ? -12.017 -6.908 2.354 1.00 97.19 129 THR A O 1
ATOM 941 N N . TYR A 1 130 ? -11.513 -6.021 0.355 1.00 97.62 130 TYR A N 1
ATOM 942 C CA . TYR A 1 130 ? -11.495 -4.656 0.867 1.00 97.62 130 TYR A CA 1
ATOM 943 C C . TYR A 1 130 ? -12.888 -4.029 0.768 1.00 97.62 130 TYR A C 1
ATOM 945 O O . TYR A 1 130 ? -13.407 -3.752 -0.317 1.00 97.62 130 TYR A O 1
ATOM 953 N N . VAL A 1 131 ? -13.483 -3.736 1.923 1.00 97.12 131 VAL A N 1
ATOM 954 C CA . VAL A 1 131 ? -14.791 -3.090 2.017 1.00 97.12 131 VAL A CA 1
ATOM 955 C C . VAL A 1 131 ? -14.609 -1.606 2.298 1.00 97.12 131 VAL A C 1
ATOM 957 O O . VAL A 1 131 ? -14.258 -1.201 3.406 1.00 97.12 131 VAL A O 1
ATOM 960 N N . GLN A 1 132 ? -14.893 -0.776 1.292 1.00 96.00 132 GLN A N 1
ATOM 961 C CA . GLN A 1 132 ? -14.875 0.677 1.442 1.00 96.00 132 GLN A CA 1
ATOM 962 C C . GLN A 1 132 ? -16.103 1.157 2.228 1.00 96.00 132 GLN A C 1
ATOM 964 O O . GLN A 1 132 ? -17.247 0.987 1.796 1.00 96.00 132 GLN A O 1
ATOM 969 N N . GLY A 1 133 ? -15.858 1.813 3.360 1.00 92.88 133 GLY A N 1
ATOM 970 C CA . GLY A 1 133 ? -16.890 2.414 4.194 1.00 92.88 133 GLY A CA 1
ATOM 971 C C . GLY A 1 133 ? -17.645 3.543 3.485 1.00 92.88 133 GLY A C 1
ATOM 972 O O . GLY A 1 133 ? -17.089 4.299 2.686 1.00 92.88 133 GLY A O 1
ATOM 973 N N . ARG A 1 134 ? -18.943 3.673 3.777 1.00 91.62 134 ARG A N 1
ATOM 974 C CA . ARG A 1 134 ? -19.811 4.784 3.343 1.00 91.62 134 ARG A CA 1
ATOM 975 C C . ARG A 1 134 ? -20.738 5.146 4.500 1.00 91.62 134 ARG A C 1
ATOM 977 O O . ARG A 1 134 ? -21.138 4.250 5.220 1.00 91.62 134 ARG A O 1
ATOM 984 N N . LYS A 1 135 ? -21.111 6.423 4.667 1.00 85.19 135 LYS A N 1
ATOM 985 C CA . LYS A 1 135 ? -22.140 6.906 5.624 1.00 85.19 135 LYS A CA 1
ATOM 986 C C . LYS A 1 135 ? -22.178 6.155 6.976 1.00 85.19 135 LYS A C 1
ATOM 988 O O . LYS A 1 135 ? -23.101 5.386 7.228 1.00 85.19 135 LYS A O 1
ATOM 993 N N . GLY A 1 136 ? -21.196 6.401 7.842 1.00 82.88 136 GLY A N 1
ATOM 994 C CA . GLY A 1 136 ? -21.159 5.841 9.203 1.00 82.88 136 GLY A CA 1
ATOM 995 C C . GLY A 1 136 ? -20.577 4.427 9.316 1.00 82.88 136 GLY A C 1
ATOM 996 O O . GLY A 1 136 ? -20.366 3.961 10.428 1.00 82.88 136 GLY A O 1
ATOM 997 N N . TYR A 1 137 ? -20.266 3.769 8.196 1.00 89.50 137 TYR A N 1
ATOM 998 C CA . TYR A 1 137 ? -19.532 2.502 8.183 1.00 89.50 137 TYR A CA 1
ATOM 999 C C . TYR A 1 137 ? -18.039 2.735 7.951 1.00 89.50 137 TYR A C 1
ATOM 1001 O O . TYR A 1 137 ? -17.666 3.513 7.069 1.00 89.50 137 TYR A O 1
ATOM 1009 N N . VAL A 1 138 ? -17.199 2.024 8.708 1.00 94.06 138 VAL A N 1
ATOM 1010 C CA . VAL A 1 138 ? -15.736 2.077 8.585 1.00 94.06 138 VAL A CA 1
ATOM 1011 C C . VAL A 1 138 ? -15.237 1.211 7.428 1.00 94.06 138 VAL A C 1
ATOM 1013 O O . VAL A 1 138 ? -15.775 0.130 7.158 1.00 94.06 138 VAL A O 1
ATOM 1016 N N . SER A 1 139 ? -14.202 1.702 6.747 1.00 97.19 139 SER A N 1
ATOM 1017 C CA . SER A 1 139 ? -13.444 0.914 5.776 1.00 97.19 139 SER A CA 1
ATOM 1018 C C . SER A 1 139 ? -12.665 -0.182 6.496 1.00 97.19 139 SER A C 1
ATOM 1020 O O . SER A 1 139 ? -12.095 0.063 7.559 1.00 97.19 139 SER A O 1
ATOM 1022 N N . ARG A 1 140 ? -12.645 -1.387 5.929 1.00 97.44 140 ARG A N 1
ATOM 1023 C CA . ARG A 1 140 ? -12.038 -2.561 6.565 1.00 97.44 140 ARG A CA 1
ATOM 1024 C C . ARG A 1 140 ? -11.609 -3.602 5.542 1.00 97.44 140 ARG A C 1
ATOM 1026 O O . ARG A 1 140 ? -12.094 -3.600 4.412 1.00 97.44 140 ARG A O 1
ATOM 1033 N N . ILE A 1 141 ? -10.747 -4.509 5.971 1.00 97.44 141 ILE A N 1
ATOM 1034 C CA . ILE A 1 141 ? -10.417 -5.740 5.256 1.00 97.44 141 ILE A CA 1
ATOM 1035 C C . ILE A 1 141 ? -11.217 -6.860 5.905 1.00 97.44 141 ILE A C 1
ATOM 1037 O O . ILE A 1 141 ? -11.157 -7.003 7.119 1.00 97.44 141 ILE A O 1
ATOM 1041 N N . GLU A 1 142 ? -11.974 -7.619 5.125 1.00 96.75 142 GLU A N 1
ATOM 1042 C CA . GLU A 1 142 ? -12.617 -8.861 5.564 1.00 96.75 142 GLU A CA 1
ATOM 1043 C C . GLU A 1 142 ? -11.725 -10.020 5.119 1.00 96.75 142 GLU A C 1
ATOM 1045 O O . GLU A 1 142 ? -11.542 -10.232 3.920 1.00 96.75 142 GLU A O 1
ATOM 1050 N N . TRP A 1 143 ? -11.095 -10.706 6.070 1.00 95.75 143 TRP A N 1
ATOM 1051 C CA . TRP A 1 143 ? -10.072 -11.713 5.787 1.00 95.75 143 TRP A CA 1
ATOM 1052 C C . TRP A 1 143 ? -10.700 -13.029 5.338 1.00 95.75 143 TRP A C 1
ATOM 1054 O O . TRP A 1 143 ? -11.759 -13.420 5.825 1.00 95.75 143 TRP A O 1
ATOM 1064 N N . ALA A 1 144 ? -10.033 -13.720 4.414 1.00 93.56 144 ALA A N 1
ATOM 1065 C CA . ALA A 1 144 ? -10.393 -15.089 4.073 1.00 93.56 144 ALA A CA 1
ATOM 1066 C C . ALA A 1 144 ? -10.068 -16.030 5.243 1.00 93.56 144 ALA A C 1
ATOM 1068 O O . ALA A 1 144 ? -9.060 -15.842 5.928 1.00 93.56 144 ALA A O 1
ATOM 1069 N N . ASP A 1 145 ? -10.880 -17.072 5.431 1.00 90.88 145 ASP A N 1
ATOM 1070 C CA . ASP A 1 145 ? -10.707 -18.040 6.525 1.00 90.88 145 ASP A CA 1
ATOM 1071 C C . ASP A 1 145 ? -9.327 -18.724 6.498 1.00 90.88 145 ASP A C 1
ATOM 1073 O O . ASP A 1 145 ? -8.780 -19.079 7.540 1.00 90.88 145 ASP A O 1
ATOM 1077 N N . ASP A 1 146 ? -8.736 -18.870 5.309 1.00 90.75 146 ASP A N 1
ATOM 1078 C CA . ASP A 1 146 ? -7.427 -19.484 5.084 1.00 90.75 146 ASP A CA 1
ATOM 1079 C C . ASP A 1 146 ? -6.288 -18.465 4.876 1.00 90.75 146 ASP A C 1
ATOM 1081 O O . ASP A 1 146 ? -5.157 -18.849 4.567 1.00 90.75 146 ASP A O 1
ATOM 1085 N N . ALA A 1 147 ? -6.535 -17.163 5.068 1.00 91.50 147 ALA A N 1
ATOM 1086 C CA . ALA A 1 147 ? -5.528 -16.117 4.863 1.00 91.50 147 ALA A CA 1
ATOM 1087 C C . ALA A 1 147 ? -4.282 -16.332 5.736 1.00 91.50 147 ALA A C 1
ATOM 1089 O O . ALA A 1 147 ? -3.153 -16.201 5.258 1.00 91.50 147 ALA A O 1
ATOM 1090 N N . GLY A 1 148 ? -4.482 -16.715 7.002 1.00 89.56 148 GLY A N 1
ATOM 1091 C CA . GLY A 1 148 ? -3.390 -17.032 7.922 1.00 89.56 148 GLY A CA 1
ATOM 1092 C C . GLY A 1 148 ? -2.555 -18.224 7.458 1.00 89.56 148 GLY A C 1
ATOM 1093 O O . GLY A 1 148 ? -1.333 -18.163 7.515 1.00 89.56 148 GLY A O 1
ATOM 1094 N N . GLU A 1 149 ? -3.177 -19.274 6.915 1.00 88.25 149 GLU A N 1
ATOM 1095 C CA . GLU A 1 149 ? -2.452 -20.430 6.370 1.00 88.25 149 GLU A CA 1
ATOM 1096 C C . GLU A 1 149 ? -1.604 -20.037 5.154 1.00 88.25 149 GLU A C 1
ATOM 1098 O O . GLU A 1 149 ? -0.441 -20.427 5.052 1.00 88.25 149 GLU A O 1
ATOM 1103 N N . ARG A 1 150 ? -2.139 -19.199 4.261 1.00 87.44 150 ARG A N 1
ATOM 1104 C CA . ARG A 1 150 ? -1.416 -18.741 3.064 1.00 87.44 150 ARG A CA 1
ATOM 1105 C C . ARG A 1 150 ? -0.202 -17.871 3.394 1.00 87.44 150 ARG A C 1
ATOM 1107 O O . ARG A 1 150 ? 0.801 -17.948 2.687 1.00 87.44 150 ARG A O 1
ATOM 1114 N N . VAL A 1 151 ? -0.289 -17.054 4.446 1.00 87.06 151 VAL A N 1
ATOM 1115 C CA . VAL A 1 151 ? 0.793 -16.146 4.865 1.00 87.06 151 VAL A CA 1
ATOM 1116 C C . VAL A 1 151 ? 1.789 -16.840 5.800 1.00 87.06 151 VAL A C 1
ATOM 1118 O O . VAL A 1 151 ? 2.994 -16.717 5.603 1.00 87.06 151 VAL A O 1
ATOM 1121 N N . LEU A 1 152 ? 1.305 -17.590 6.795 1.00 80.88 152 LEU A N 1
ATOM 1122 C CA . LEU A 1 152 ? 2.114 -18.154 7.886 1.00 80.88 152 LEU A CA 1
ATOM 1123 C C . LEU A 1 152 ? 2.488 -19.630 7.661 1.00 80.88 152 LEU A C 1
ATOM 1125 O O . LEU A 1 152 ? 3.528 -20.088 8.131 1.00 80.88 152 LEU A O 1
ATOM 1129 N N . GLY A 1 153 ? 1.671 -20.387 6.923 1.00 68.31 153 GLY A N 1
ATOM 1130 C CA . GLY A 1 153 ? 1.895 -21.808 6.621 1.00 68.31 153 GLY A CA 1
ATOM 1131 C C . GLY A 1 153 ? 2.931 -22.067 5.518 1.00 68.31 153 GLY A C 1
ATOM 1132 O O . GLY A 1 153 ? 3.411 -23.189 5.368 1.00 68.31 153 GLY A O 1
ATOM 1133 N N . GLY A 1 154 ? 3.340 -21.035 4.772 1.00 56.84 154 GLY A N 1
ATOM 1134 C CA . GLY A 1 154 ? 4.319 -21.120 3.679 1.00 56.84 154 GLY A CA 1
ATOM 1135 C C . GLY A 1 154 ? 5.798 -21.216 4.096 1.00 56.84 154 GLY A C 1
ATOM 1136 O O . GLY A 1 154 ? 6.666 -21.254 3.221 1.00 56.84 154 GLY A O 1
ATOM 1137 N N . GLY A 1 155 ? 6.114 -21.281 5.396 1.00 43.50 155 GLY A N 1
ATOM 1138 C CA . GLY A 1 155 ? 7.471 -21.194 5.971 1.00 43.50 155 GLY A CA 1
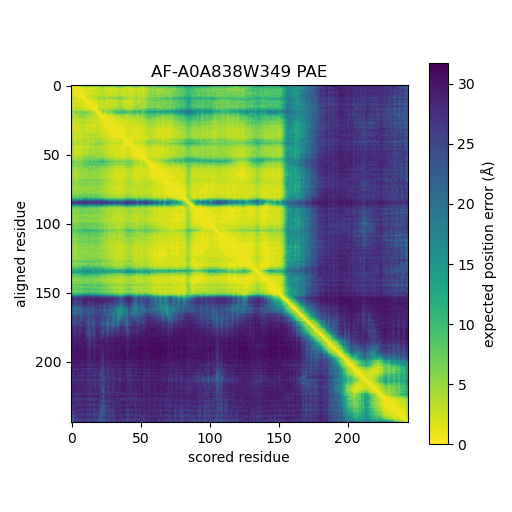ATOM 1139 C C . GLY A 1 155 ? 8.481 -22.312 5.632 1.00 43.50 155 GLY A C 1
ATOM 1140 O O . GLY A 1 155 ? 9.497 -22.438 6.308 1.00 43.50 155 GLY A O 1
ATOM 1141 N N . GLY A 1 156 ? 8.241 -23.139 4.608 1.00 32.34 156 GLY A N 1
ATOM 1142 C CA . GLY A 1 156 ? 9.079 -24.296 4.245 1.00 32.34 156 GLY A CA 1
ATOM 1143 C C . GLY A 1 156 ? 10.117 -24.067 3.140 1.00 32.34 156 GLY A C 1
ATOM 1144 O O . GLY A 1 156 ? 10.953 -24.933 2.886 1.00 32.34 156 GLY A O 1
ATOM 1145 N N . LYS A 1 157 ? 10.112 -22.916 2.470 1.00 33.03 157 LYS A N 1
ATOM 1146 C CA . LYS A 1 157 ? 11.257 -22.483 1.667 1.00 33.03 157 LYS A CA 1
ATOM 1147 C C . LYS A 1 157 ? 11.507 -21.042 2.027 1.00 33.03 157 LYS A C 1
ATOM 1149 O O . LYS A 1 157 ? 10.688 -20.195 1.688 1.00 33.03 157 LYS A O 1
ATOM 1154 N N . ALA A 1 158 ? 12.632 -20.790 2.692 1.00 36.16 158 ALA A N 1
ATOM 1155 C CA . ALA A 1 158 ? 13.268 -19.487 2.674 1.00 36.16 158 ALA A CA 1
ATOM 1156 C C . ALA A 1 158 ? 13.441 -19.105 1.199 1.00 36.16 158 ALA A C 1
ATOM 1158 O O . ALA A 1 158 ? 14.409 -19.476 0.539 1.00 36.16 158 ALA A O 1
ATOM 1159 N N . ARG A 1 159 ? 12.414 -18.460 0.643 1.00 40.66 159 ARG A N 1
ATOM 1160 C CA . ARG A 1 159 ? 12.565 -17.607 -0.514 1.00 40.66 159 ARG A CA 1
ATOM 1161 C C . ARG A 1 159 ? 13.475 -16.533 0.028 1.00 40.66 159 ARG A C 1
ATOM 1163 O O . ARG A 1 159 ? 13.061 -15.776 0.899 1.00 40.66 159 ARG A O 1
ATOM 1170 N N . GLU A 1 160 ? 14.738 -16.600 -0.369 1.00 33.81 160 GLU A N 1
ATOM 1171 C CA . GLU A 1 160 ? 15.674 -15.506 -0.208 1.00 33.81 160 GLU A CA 1
ATOM 1172 C C . GLU A 1 160 ? 14.930 -14.280 -0.728 1.00 33.81 160 GLU A C 1
ATOM 1174 O O . GLU A 1 160 ? 14.679 -14.154 -1.930 1.00 33.81 160 GLU A O 1
ATOM 1179 N N . ALA A 1 161 ? 14.403 -13.481 0.205 1.00 41.53 161 ALA A N 1
ATOM 1180 C CA . ALA A 1 161 ? 13.791 -12.222 -0.139 1.00 41.53 161 ALA A CA 1
ATOM 1181 C C . ALA A 1 161 ? 14.864 -11.501 -0.952 1.00 41.53 161 ALA A C 1
ATOM 1183 O O . ALA A 1 161 ? 16.022 -11.504 -0.516 1.00 41.53 161 ALA A O 1
ATOM 1184 N N . PRO A 1 162 ? 14.554 -10.956 -2.141 1.00 35.50 162 PRO A N 1
ATOM 1185 C CA . PRO A 1 162 ? 15.505 -10.059 -2.768 1.00 35.50 162 PRO A CA 1
ATOM 1186 C C . PRO A 1 162 ? 15.875 -9.047 -1.691 1.00 35.50 162 PRO A C 1
ATOM 1188 O O . PRO A 1 162 ? 14.974 -8.437 -1.118 1.00 35.50 162 PRO A O 1
ATOM 1191 N N . SER A 1 163 ? 17.161 -8.973 -1.339 1.00 35.59 163 SER A N 1
ATOM 1192 C CA . SER A 1 163 ? 17.654 -8.025 -0.352 1.00 35.59 163 SER A CA 1
ATOM 1193 C C . SER A 1 163 ? 17.228 -6.650 -0.833 1.00 35.59 163 SER A C 1
ATOM 1195 O O . SER A 1 163 ? 17.826 -6.098 -1.757 1.00 35.59 163 SER A O 1
ATOM 1197 N N . ILE A 1 164 ? 16.129 -6.150 -0.273 1.00 42.66 164 ILE A N 1
ATOM 1198 C CA . ILE A 1 164 ? 15.686 -4.786 -0.478 1.00 42.66 164 ILE A CA 1
ATOM 1199 C C . ILE A 1 164 ? 16.829 -3.982 0.130 1.00 42.66 164 ILE A C 1
ATOM 1201 O O . ILE A 1 164 ? 17.101 -4.163 1.322 1.00 42.66 164 ILE A O 1
ATOM 1205 N N . PRO A 1 165 ? 17.587 -3.193 -0.652 1.00 32.56 165 PRO A N 1
ATOM 1206 C CA . PRO A 1 165 ? 18.495 -2.254 -0.025 1.00 32.56 165 PRO A CA 1
ATOM 1207 C C . PRO A 1 165 ? 17.640 -1.440 0.943 1.00 32.56 165 PRO A C 1
ATOM 1209 O O . PRO A 1 165 ? 16.554 -1.015 0.549 1.00 32.56 165 PRO A O 1
ATOM 1212 N N . ASP A 1 166 ? 18.092 -1.262 2.188 1.00 35.69 166 ASP A N 1
ATOM 1213 C CA . ASP A 1 166 ? 17.598 -0.186 3.048 1.00 35.69 166 ASP A CA 1
ATOM 1214 C C . ASP A 1 166 ? 17.719 1.079 2.208 1.00 35.69 166 ASP A C 1
ATOM 1216 O O . ASP A 1 166 ? 18.810 1.634 2.086 1.00 35.69 166 ASP A O 1
ATOM 1220 N N . ALA A 1 167 ? 16.653 1.430 1.488 1.00 32.47 167 ALA A N 1
ATOM 1221 C CA . ALA A 1 167 ? 16.738 2.427 0.451 1.00 32.47 167 ALA A CA 1
ATOM 1222 C C . ALA A 1 167 ? 17.022 3.724 1.199 1.00 32.47 167 ALA A C 1
ATOM 1224 O O . ALA A 1 167 ? 16.167 4.175 1.973 1.00 32.47 167 ALA A O 1
ATOM 1225 N N . PRO A 1 168 ? 18.215 4.323 1.042 1.00 28.59 168 PRO A N 1
ATOM 1226 C CA . PRO A 1 168 ? 18.391 5.662 1.539 1.00 28.59 168 PRO A CA 1
ATOM 1227 C C . PRO A 1 168 ? 17.357 6.492 0.782 1.00 28.59 168 PRO A C 1
ATOM 1229 O O . PRO A 1 168 ? 17.331 6.483 -0.449 1.00 28.59 168 PRO A O 1
ATOM 1232 N N . LEU A 1 169 ? 16.490 7.203 1.503 1.00 34.16 169 LEU A N 1
ATOM 1233 C CA . LEU A 1 169 ? 15.774 8.339 0.933 1.00 34.16 169 LEU A CA 1
ATOM 1234 C C . LEU A 1 169 ? 16.849 9.367 0.554 1.00 34.16 169 LEU A C 1
ATOM 1236 O O . LEU A 1 169 ? 17.204 10.241 1.348 1.00 34.16 169 LEU A O 1
ATOM 1240 N N . SER A 1 170 ? 17.465 9.162 -0.609 1.00 30.47 170 SER A N 1
ATOM 1241 C CA . SER A 1 170 ? 18.622 9.916 -1.053 1.00 30.47 170 SER A CA 1
ATOM 1242 C C . SER A 1 170 ? 18.139 11.266 -1.593 1.00 30.47 170 SER A C 1
ATOM 1244 O O . SER A 1 170 ? 17.309 11.278 -2.504 1.00 30.47 170 SER A O 1
ATOM 1246 N N . PRO A 1 171 ? 18.622 12.405 -1.064 1.00 33.28 171 PRO A N 1
ATOM 1247 C CA . PRO A 1 171 ? 18.177 13.743 -1.468 1.00 33.28 171 PRO A CA 1
ATOM 1248 C C . PRO A 1 171 ? 18.685 14.232 -2.842 1.00 33.28 171 PRO A C 1
ATOM 1250 O O . PRO A 1 171 ? 18.427 15.378 -3.194 1.00 33.28 171 PRO A O 1
ATOM 1253 N N . ASP A 1 172 ? 19.401 13.418 -3.622 1.00 32.22 172 ASP A N 1
ATOM 1254 C CA . ASP A 1 172 ? 20.410 13.936 -4.569 1.00 32.22 172 ASP A CA 1
ATOM 1255 C C . ASP A 1 172 ? 20.092 13.868 -6.078 1.00 32.22 172 ASP A C 1
ATOM 1257 O O . ASP A 1 172 ? 20.998 13.961 -6.896 1.00 32.22 172 ASP A O 1
ATOM 1261 N N . HIS A 1 173 ? 18.832 13.785 -6.520 1.00 32.16 173 HIS A N 1
ATOM 1262 C CA . HIS A 1 173 ? 18.519 13.839 -7.970 1.00 32.16 173 HIS A CA 1
ATOM 1263 C C . HIS A 1 173 ? 18.074 15.218 -8.489 1.00 32.16 173 HIS A C 1
ATOM 1265 O O . HIS A 1 173 ? 17.330 15.319 -9.464 1.00 32.16 173 HIS A O 1
ATOM 1271 N N . ALA A 1 174 ? 18.564 16.296 -7.872 1.00 32.66 174 ALA A N 1
ATOM 1272 C CA . ALA A 1 174 ? 18.280 17.667 -8.291 1.00 32.66 174 ALA A CA 1
ATOM 1273 C C . ALA A 1 174 ? 19.545 18.470 -8.640 1.00 32.66 174 ALA A C 1
ATOM 1275 O O . ALA A 1 174 ? 19.724 19.560 -8.114 1.00 32.66 174 ALA A O 1
ATOM 1276 N N . ALA A 1 175 ? 20.403 17.967 -9.532 1.00 33.84 175 ALA A N 1
ATOM 1277 C CA . ALA A 1 175 ? 21.233 18.806 -10.409 1.00 33.84 175 ALA A CA 1
ATOM 1278 C C . ALA A 1 175 ? 22.046 17.945 -11.386 1.00 33.84 175 ALA A C 1
ATOM 1280 O O . ALA A 1 175 ? 23.023 17.341 -10.975 1.00 33.84 175 ALA A O 1
ATOM 1281 N N . GLU A 1 176 ? 21.662 17.911 -12.665 1.00 33.72 176 GLU A N 1
ATOM 1282 C CA . GLU A 1 176 ? 22.565 18.139 -13.812 1.00 33.72 176 GLU A CA 1
ATOM 1283 C C . GLU A 1 176 ? 21.835 17.916 -15.151 1.00 33.72 176 GLU A C 1
ATOM 1285 O O . GLU A 1 176 ? 20.895 17.125 -15.221 1.00 33.72 176 GLU A O 1
ATOM 1290 N N . ILE A 1 177 ? 22.354 18.567 -16.215 1.00 29.47 177 ILE A N 1
ATOM 1291 C CA . ILE A 1 177 ? 22.016 18.470 -17.662 1.00 29.47 177 ILE A CA 1
ATOM 1292 C C . ILE A 1 177 ? 20.864 19.453 -18.050 1.00 29.47 177 ILE A C 1
ATOM 1294 O O . ILE A 1 177 ? 19.706 19.157 -17.776 1.00 29.47 177 ILE A O 1
ATOM 1298 N N . LEU A 1 178 ? 21.027 20.667 -18.638 1.00 30.45 178 LEU A N 1
ATOM 1299 C CA . LEU A 1 178 ? 21.872 21.269 -19.725 1.00 30.45 178 LEU A CA 1
ATOM 1300 C C . LEU A 1 178 ? 21.691 22.826 -19.771 1.00 30.45 178 LEU A C 1
ATOM 1302 O O . LEU A 1 178 ? 20.809 23.296 -19.050 1.00 30.45 178 LEU A O 1
ATOM 1306 N N . PRO A 1 179 ? 22.288 23.623 -20.709 1.00 36.25 179 PRO A N 1
ATOM 1307 C CA . PRO A 1 179 ? 23.458 23.435 -21.595 1.00 36.25 179 PRO A CA 1
ATOM 1308 C C . PRO A 1 179 ? 24.516 24.570 -21.499 1.00 36.25 179 PRO A C 1
ATOM 1310 O O . PRO A 1 179 ? 24.287 25.629 -20.922 1.00 36.25 179 PRO A O 1
ATOM 1313 N N . SER A 1 180 ? 25.665 24.341 -22.142 1.00 40.00 180 SER A N 1
ATOM 1314 C CA . SER A 1 180 ? 26.715 25.322 -22.450 1.00 40.00 180 SER A CA 1
ATOM 1315 C C . SER A 1 180 ? 26.273 26.373 -23.480 1.00 40.00 180 SER A C 1
ATOM 1317 O O . SER A 1 180 ? 25.726 25.977 -24.507 1.00 40.00 180 SER A O 1
ATOM 1319 N N . ASP A 1 181 ? 26.596 27.657 -23.257 1.00 30.31 181 ASP A N 1
ATOM 1320 C CA . ASP A 1 181 ? 27.245 28.517 -24.268 1.00 30.31 181 ASP A CA 1
ATOM 1321 C C . ASP A 1 181 ? 27.833 29.824 -23.674 1.00 30.31 181 ASP A C 1
ATOM 1323 O O . ASP A 1 181 ? 27.231 30.446 -22.803 1.00 30.31 181 ASP A O 1
ATOM 1327 N N . ASP A 1 182 ? 29.014 30.177 -24.191 1.00 31.19 182 ASP A N 1
ATOM 1328 C CA . ASP A 1 182 ? 29.825 31.414 -24.144 1.00 31.19 182 ASP A CA 1
ATOM 1329 C C . ASP A 1 182 ? 30.272 32.118 -22.829 1.00 31.19 182 ASP A C 1
ATOM 1331 O O . ASP A 1 182 ? 29.512 32.686 -22.049 1.00 31.19 182 ASP A O 1
ATOM 1335 N N . SER A 1 183 ? 31.604 32.163 -22.669 1.00 38.66 183 SER A N 1
ATOM 1336 C CA . SER A 1 183 ? 32.422 33.035 -21.790 1.00 38.66 183 SER A CA 1
ATOM 1337 C C . SER A 1 183 ? 32.707 34.395 -22.487 1.00 38.66 183 SER A C 1
ATOM 1339 O O . SER A 1 183 ? 32.493 34.441 -23.698 1.00 38.66 183 SER A O 1
ATOM 1341 N N . PRO A 1 184 ? 33.263 35.472 -21.853 1.00 50.72 184 PRO A N 1
ATOM 1342 C CA . PRO A 1 184 ? 34.187 35.439 -20.706 1.00 50.72 184 PRO A CA 1
ATOM 1343 C C . PRO A 1 184 ? 34.164 36.638 -19.706 1.00 50.72 184 PRO A C 1
ATOM 1345 O O . PRO A 1 184 ? 33.413 37.595 -19.836 1.00 50.72 184 PRO A O 1
ATOM 1348 N N . GLU A 1 185 ? 35.098 36.549 -18.746 1.00 32.22 185 GLU A N 1
ATOM 1349 C CA . GLU A 1 185 ? 35.726 37.604 -17.918 1.00 32.22 185 GLU A CA 1
ATOM 1350 C C . GLU A 1 185 ? 35.059 38.071 -16.604 1.00 32.22 185 GLU A C 1
ATOM 1352 O O . GLU A 1 185 ? 34.029 38.734 -16.576 1.00 32.22 185 GLU A O 1
ATOM 1357 N N . GLY A 1 186 ? 35.779 37.814 -15.497 1.00 30.53 186 GLY A N 1
ATOM 1358 C CA . GLY A 1 186 ? 35.644 38.525 -14.219 1.00 30.53 186 GLY A CA 1
ATOM 1359 C C . GLY A 1 186 ? 35.226 37.661 -13.026 1.00 30.53 186 GLY A C 1
ATOM 1360 O O . GLY A 1 186 ? 34.136 37.843 -12.497 1.00 30.53 186 GLY A O 1
ATOM 1361 N N . LEU A 1 187 ? 36.085 36.746 -12.564 1.00 35.84 187 LEU A N 1
ATOM 1362 C CA . LEU A 1 187 ? 35.880 36.038 -11.291 1.00 35.84 187 LEU A CA 1
ATOM 1363 C C . LEU A 1 187 ? 36.257 36.941 -10.099 1.00 35.84 187 LEU A C 1
ATOM 1365 O O . LEU A 1 187 ? 37.428 37.308 -9.989 1.00 35.84 187 LEU A O 1
ATOM 1369 N N . PRO A 1 188 ? 35.350 37.233 -9.150 1.00 34.03 188 PRO A N 1
ATOM 1370 C CA . PRO A 1 188 ? 35.736 37.431 -7.761 1.00 34.03 188 PRO A CA 1
ATOM 1371 C C . PRO A 1 188 ? 35.829 36.071 -7.046 1.00 34.03 188 PRO A C 1
ATOM 1373 O O . PRO A 1 188 ? 35.047 35.157 -7.306 1.00 34.03 188 PRO A O 1
ATOM 1376 N N . GLU A 1 189 ? 36.822 35.939 -6.166 1.00 34.88 189 GLU A N 1
ATOM 1377 C CA . GLU A 1 189 ? 37.156 34.713 -5.429 1.00 34.88 189 GLU A CA 1
ATOM 1378 C C . GLU A 1 189 ? 35.966 34.083 -4.674 1.00 34.88 189 GLU A C 1
ATOM 1380 O O . GLU A 1 189 ? 35.081 34.801 -4.195 1.00 34.88 189 GLU A O 1
ATOM 1385 N N . PRO A 1 190 ? 35.949 32.746 -4.491 1.00 33.56 190 PRO A N 1
ATOM 1386 C CA . PRO A 1 190 ? 34.905 32.081 -3.725 1.00 33.56 190 PRO A CA 1
ATOM 1387 C C . PRO A 1 190 ? 34.928 32.514 -2.253 1.00 33.56 190 PRO A C 1
ATOM 1389 O O . PRO A 1 190 ? 35.912 32.342 -1.528 1.00 33.56 190 PRO A O 1
ATOM 1392 N N . VAL A 1 191 ? 33.787 33.037 -1.806 1.00 35.69 191 VAL A N 1
ATOM 1393 C CA . VAL A 1 191 ? 33.478 33.310 -0.402 1.00 35.69 191 VAL A CA 1
ATOM 1394 C C . VAL A 1 191 ? 33.581 32.010 0.397 1.00 35.69 191 VAL A C 1
ATOM 1396 O O . VAL A 1 191 ? 32.941 31.006 0.087 1.00 35.69 191 VAL A O 1
ATOM 1399 N N . ARG A 1 192 ? 34.403 32.042 1.448 1.00 33.78 192 ARG A N 1
ATOM 1400 C CA . ARG A 1 192 ? 34.559 30.953 2.415 1.00 33.78 192 ARG A CA 1
ATOM 1401 C C . ARG A 1 192 ? 33.239 30.696 3.144 1.00 33.78 192 ARG A C 1
ATOM 1403 O O . ARG A 1 192 ? 32.656 31.618 3.709 1.00 33.78 192 ARG A O 1
ATOM 1410 N N . ILE A 1 193 ? 32.828 29.430 3.200 1.00 31.39 193 ILE A N 1
ATOM 1411 C CA . ILE A 1 193 ? 31.750 28.961 4.075 1.00 31.39 193 ILE A CA 1
ATOM 1412 C C . ILE A 1 193 ? 32.256 29.044 5.518 1.00 31.39 193 ILE A C 1
ATOM 1414 O O . ILE A 1 193 ? 33.128 28.280 5.930 1.00 31.39 193 ILE A O 1
ATOM 1418 N N . GLY A 1 194 ? 31.732 30.010 6.268 1.00 30.08 194 GLY A N 1
ATOM 1419 C CA . GLY A 1 194 ? 31.865 30.097 7.716 1.00 30.08 194 GLY A CA 1
ATOM 1420 C C . GLY A 1 194 ? 30.539 29.741 8.380 1.00 30.08 194 GLY A C 1
ATOM 1421 O O . GLY A 1 194 ? 29.492 30.254 7.995 1.00 30.08 194 GLY A O 1
ATOM 1422 N N . SER A 1 195 ? 30.590 28.875 9.386 1.00 40.81 195 SER A N 1
ATOM 1423 C CA . SER A 1 195 ? 29.478 28.596 10.294 1.00 40.81 195 SER A CA 1
ATOM 1424 C C . SER A 1 195 ? 29.187 29.837 11.162 1.00 40.81 195 SER A C 1
ATOM 1426 O O . SER A 1 195 ? 30.054 30.258 11.925 1.00 40.81 195 SER A O 1
ATOM 1428 N N . GLY A 1 196 ? 27.990 30.431 11.050 1.00 32.12 196 GLY A N 1
ATOM 1429 C CA . GLY A 1 196 ? 27.536 31.607 11.820 1.00 32.12 196 GLY A CA 1
ATOM 1430 C C . GLY A 1 196 ? 26.097 32.047 11.466 1.00 32.12 196 GLY A C 1
ATOM 1431 O O . GLY A 1 196 ? 25.600 31.620 10.430 1.00 32.12 196 GLY A O 1
ATOM 1432 N N . PRO A 1 197 ? 25.397 32.824 12.322 1.00 46.22 197 PRO A N 1
ATOM 1433 C CA . PRO A 1 197 ? 23.977 32.626 12.650 1.00 46.22 197 PRO A CA 1
ATOM 1434 C C . PRO A 1 197 ? 22.955 33.299 11.713 1.00 46.22 197 PRO A C 1
ATOM 1436 O O . PRO A 1 197 ? 23.229 34.324 11.101 1.00 46.22 197 PRO A O 1
ATOM 1439 N N . GLU A 1 198 ? 21.760 32.692 11.680 1.00 51.03 198 GLU A N 1
ATOM 1440 C CA . GLU A 1 198 ? 20.435 33.223 11.305 1.00 51.03 198 GLU A CA 1
ATOM 1441 C C . GLU A 1 198 ? 20.407 34.356 10.256 1.00 51.03 198 GLU A C 1
ATOM 1443 O O . GLU A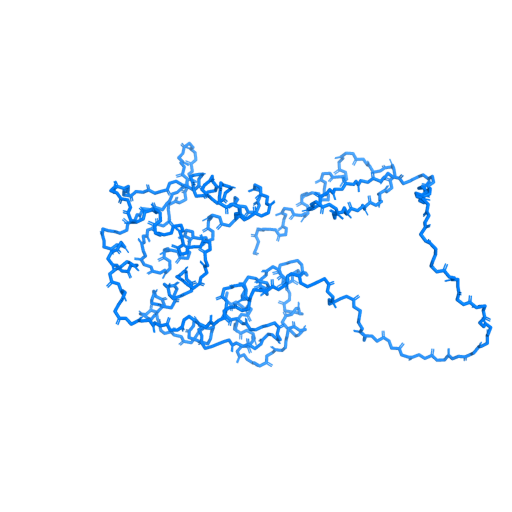 1 198 ? 20.434 35.547 10.567 1.00 51.03 198 GLU A O 1
ATOM 1448 N N . ALA A 1 199 ? 20.296 33.969 8.982 1.00 46.56 199 ALA A N 1
ATOM 1449 C CA . ALA A 1 199 ? 20.080 34.901 7.881 1.00 46.56 199 ALA A CA 1
ATOM 1450 C C . ALA A 1 199 ? 18.739 35.648 8.044 1.00 46.56 199 ALA A C 1
ATOM 1452 O O . ALA A 1 199 ? 17.679 35.029 8.166 1.00 46.56 199 ALA A O 1
ATOM 1453 N N . GLN A 1 200 ? 18.783 36.984 8.024 1.00 46.12 200 GLN A N 1
ATOM 1454 C CA . GLN A 1 200 ? 17.595 37.840 8.103 1.00 46.12 200 GLN A CA 1
ATOM 1455 C C . GLN A 1 200 ? 16.663 37.608 6.902 1.00 46.12 200 GLN A C 1
ATOM 1457 O O . GLN A 1 200 ? 17.089 37.640 5.748 1.00 46.12 200 GLN A O 1
ATOM 1462 N N . VAL A 1 201 ? 15.374 37.393 7.184 1.00 53.25 201 VAL A N 1
ATOM 1463 C CA . VAL A 1 201 ? 14.317 37.238 6.172 1.00 53.25 201 VAL A CA 1
ATOM 1464 C C . VAL A 1 201 ? 14.073 38.591 5.480 1.00 53.25 201 VAL A C 1
ATOM 1466 O O . VAL A 1 201 ? 13.878 39.588 6.181 1.00 53.25 201 VAL A O 1
ATOM 1469 N N . PRO A 1 202 ? 14.042 38.663 4.134 1.00 48.34 202 PRO A N 1
ATOM 1470 C CA . PRO A 1 202 ? 13.728 39.898 3.420 1.00 48.34 202 PRO A CA 1
ATOM 1471 C C . PRO A 1 202 ? 12.322 40.422 3.775 1.00 48.34 202 PRO A C 1
ATOM 1473 O O . PRO A 1 202 ? 11.386 39.625 3.901 1.00 48.34 202 PRO A O 1
ATOM 1476 N N . PRO A 1 203 ? 12.118 41.746 3.900 1.00 50.34 203 PRO A N 1
ATOM 1477 C CA . PRO A 1 203 ? 10.798 42.310 4.174 1.00 50.34 203 PRO A CA 1
ATOM 1478 C C . PRO A 1 203 ? 9.805 41.975 3.047 1.00 50.34 203 PRO A C 1
ATOM 1480 O O . PRO A 1 203 ? 10.122 42.108 1.868 1.00 50.34 203 PRO A O 1
ATOM 1483 N N . GLY A 1 204 ? 8.588 41.555 3.413 1.00 58.62 204 GLY A N 1
ATOM 1484 C CA . GLY A 1 204 ? 7.517 41.191 2.467 1.00 58.62 204 GLY A CA 1
ATOM 1485 C C . GLY A 1 204 ? 7.334 39.686 2.227 1.00 58.62 204 GLY A C 1
ATOM 1486 O O . GLY A 1 204 ? 6.471 39.288 1.440 1.00 58.62 204 GLY A O 1
ATOM 1487 N N . LEU A 1 205 ? 8.111 38.843 2.912 1.00 54.94 205 LEU A N 1
ATOM 1488 C CA . LEU A 1 205 ? 7.972 37.390 2.878 1.00 54.94 205 LEU A CA 1
ATOM 1489 C C . LEU A 1 205 ? 7.621 36.852 4.269 1.00 54.94 205 LEU A C 1
ATOM 1491 O O . LEU A 1 205 ? 8.245 37.194 5.269 1.00 54.94 205 LEU A O 1
ATOM 1495 N N . ASN A 1 206 ? 6.614 35.987 4.322 1.00 61.75 206 ASN A N 1
ATOM 1496 C CA . ASN A 1 206 ? 6.318 35.147 5.469 1.00 61.75 206 ASN A CA 1
ATOM 1497 C C . ASN A 1 206 ? 7.078 33.834 5.328 1.00 61.75 206 ASN A C 1
ATOM 1499 O O . ASN A 1 206 ? 6.928 33.118 4.335 1.00 61.75 206 ASN A O 1
ATOM 1503 N N . THR A 1 207 ? 7.843 33.506 6.357 1.00 57.75 207 THR A N 1
ATOM 1504 C CA . THR A 1 207 ? 8.577 32.252 6.448 1.00 57.75 207 THR A CA 1
ATOM 1505 C C . THR A 1 207 ? 7.693 31.213 7.117 1.00 57.75 207 THR A C 1
ATOM 1507 O O . THR A 1 207 ? 7.367 31.333 8.296 1.00 57.75 207 THR A O 1
ATOM 1510 N N . LEU A 1 208 ? 7.291 30.199 6.361 1.00 57.59 208 LEU A N 1
ATOM 1511 C CA . LEU A 1 208 ? 6.617 29.033 6.904 1.00 57.59 208 LEU A CA 1
ATOM 1512 C C . LEU A 1 208 ? 7.664 27.938 7.091 1.00 57.59 208 LEU A C 1
ATOM 1514 O O . LEU A 1 208 ? 8.362 27.568 6.147 1.00 57.59 208 LEU A O 1
ATOM 1518 N N . ARG A 1 209 ? 7.815 27.490 8.333 1.00 53.72 209 ARG A N 1
ATOM 1519 C CA . ARG A 1 209 ? 8.777 26.474 8.746 1.00 53.72 209 ARG A CA 1
ATOM 1520 C C . ARG A 1 209 ? 8.035 25.196 9.096 1.00 53.72 209 ARG A C 1
ATOM 1522 O O . ARG A 1 209 ? 7.040 25.239 9.818 1.00 53.72 209 ARG A O 1
ATOM 1529 N N . TRP A 1 210 ? 8.532 24.080 8.589 1.00 54.53 210 TRP A N 1
ATOM 1530 C CA . TRP A 1 210 ? 8.031 22.750 8.892 1.00 54.53 210 TRP A CA 1
ATOM 1531 C C . TRP A 1 210 ? 9.203 21.843 9.220 1.00 54.53 210 TRP A C 1
ATOM 1533 O O . TRP A 1 210 ? 10.097 21.663 8.398 1.00 54.53 210 TRP A O 1
ATOM 1543 N N . GLU A 1 211 ? 9.189 21.245 10.401 1.00 42.03 211 GLU A N 1
ATOM 1544 C CA . GLU A 1 211 ? 10.148 20.206 10.754 1.00 42.03 211 GLU A CA 1
ATOM 1545 C C . GLU A 1 211 ? 9.662 18.874 10.172 1.00 42.03 211 GLU A C 1
ATOM 1547 O O . GLU A 1 211 ? 8.594 18.376 10.524 1.00 42.03 211 GLU A O 1
ATOM 1552 N N . LEU A 1 212 ? 10.417 18.338 9.213 1.00 44.69 212 LEU A N 1
ATOM 1553 C CA . LEU A 1 212 ? 10.098 17.088 8.521 1.00 44.69 212 LEU A CA 1
ATOM 1554 C C . LEU A 1 212 ? 10.653 15.860 9.261 1.00 44.69 212 LEU A C 1
ATOM 1556 O O . LEU A 1 212 ? 10.136 14.760 9.086 1.00 44.69 212 LEU A O 1
ATOM 1560 N N . ALA A 1 213 ? 11.709 16.046 10.060 1.00 40.88 213 ALA A N 1
ATOM 1561 C CA . ALA A 1 213 ? 12.325 15.069 10.964 1.00 40.88 213 ALA A CA 1
ATOM 1562 C C . ALA A 1 213 ? 13.249 15.809 11.961 1.00 40.88 213 ALA A C 1
ATOM 1564 O O . ALA A 1 213 ? 13.595 16.959 11.685 1.00 40.88 213 ALA A O 1
ATOM 1565 N N . PRO A 1 214 ? 13.715 15.179 13.063 1.00 42.78 214 PRO A N 1
ATOM 1566 C CA . PRO A 1 214 ? 14.607 15.828 14.025 1.00 42.78 214 PRO A CA 1
ATOM 1567 C C . PRO A 1 214 ? 15.858 16.405 13.351 1.00 42.78 214 PRO A C 1
ATOM 1569 O O . PRO A 1 214 ? 16.670 15.670 12.784 1.00 42.78 214 PRO A O 1
ATOM 1572 N N . GLY A 1 215 ? 15.997 17.731 13.388 1.00 53.16 215 GLY A N 1
ATOM 1573 C CA . GLY A 1 215 ? 17.115 18.447 12.759 1.00 53.16 215 GLY A CA 1
ATOM 1574 C C . GLY A 1 215 ? 16.988 18.665 11.245 1.00 53.16 215 GLY A C 1
ATOM 1575 O O . GLY A 1 215 ? 17.945 19.117 10.615 1.00 53.16 215 GLY A O 1
ATOM 1576 N N . ARG A 1 216 ? 15.828 18.372 10.644 1.00 35.41 216 ARG A N 1
ATOM 1577 C CA . ARG A 1 216 ? 15.523 18.649 9.234 1.00 35.41 216 ARG A CA 1
ATOM 1578 C C . ARG A 1 216 ? 14.275 19.508 9.113 1.00 35.41 216 ARG A C 1
ATOM 1580 O O . ARG A 1 216 ? 13.150 19.028 9.228 1.00 35.41 216 ARG A O 1
ATOM 1587 N N . GLU A 1 217 ? 14.497 20.778 8.812 1.00 57.19 217 GLU A N 1
ATOM 1588 C CA . GLU A 1 217 ? 13.452 21.774 8.622 1.00 57.19 217 GLU A CA 1
ATOM 1589 C C . GLU A 1 217 ? 13.356 22.171 7.147 1.00 57.19 217 GLU A C 1
ATOM 1591 O O . GLU A 1 217 ? 14.365 22.445 6.496 1.00 57.19 217 GLU A O 1
ATOM 1596 N N . VAL A 1 218 ? 12.136 22.214 6.616 1.00 51.97 218 VAL A N 1
ATOM 1597 C CA . VAL A 1 218 ? 11.835 22.851 5.338 1.00 51.97 218 VAL A CA 1
ATOM 1598 C C . VAL A 1 218 ? 11.211 24.201 5.601 1.00 51.97 218 VAL A C 1
ATOM 1600 O O . VAL A 1 218 ? 10.232 24.347 6.330 1.00 51.97 218 VAL A O 1
ATOM 1603 N N . VAL A 1 219 ? 11.808 25.198 4.968 1.00 60.19 219 VAL A N 1
ATOM 1604 C CA . VAL A 1 219 ? 11.446 26.593 5.118 1.00 60.19 219 VAL A CA 1
ATOM 1605 C C . VAL A 1 219 ? 10.960 27.090 3.766 1.00 60.19 219 VAL A C 1
ATOM 1607 O O . VAL A 1 219 ? 11.752 27.210 2.835 1.00 60.19 219 VAL A O 1
ATOM 1610 N N . VAL A 1 220 ? 9.664 27.378 3.635 1.00 63.72 220 VAL A N 1
ATOM 1611 C CA . VAL A 1 220 ? 9.117 27.996 2.419 1.00 63.72 220 VAL A CA 1
ATOM 1612 C C . VAL A 1 220 ? 8.797 29.449 2.711 1.00 63.72 220 VAL A C 1
ATOM 1614 O O . VAL A 1 220 ? 8.016 29.774 3.606 1.00 63.72 220 VAL A O 1
ATOM 1617 N N . GLN A 1 221 ? 9.396 30.337 1.925 1.00 63.97 221 GLN A N 1
ATOM 1618 C CA . GLN A 1 221 ? 9.074 31.754 1.952 1.00 63.97 221 GLN A CA 1
ATOM 1619 C C . GLN A 1 221 ? 7.911 32.023 1.002 1.00 63.97 221 GLN A C 1
ATOM 1621 O O . GLN A 1 221 ? 7.945 31.674 -0.175 1.00 63.97 221 GLN A O 1
ATOM 1626 N N . THR A 1 222 ? 6.861 32.637 1.530 1.00 63.16 222 THR A N 1
ATOM 1627 C CA . THR A 1 222 ? 5.663 32.999 0.772 1.00 63.16 222 THR A CA 1
ATOM 1628 C C . THR A 1 222 ? 5.462 34.510 0.835 1.00 63.16 222 THR A C 1
ATOM 1630 O O . THR A 1 222 ? 5.753 35.100 1.873 1.00 63.16 222 THR A O 1
ATOM 1633 N N . PRO A 1 223 ? 4.955 35.172 -0.219 1.00 60.31 223 PRO A N 1
ATOM 1634 C CA . PRO A 1 223 ? 4.590 36.584 -0.144 1.00 60.31 223 PRO A CA 1
ATOM 1635 C C . PRO A 1 223 ? 3.638 36.846 1.022 1.00 60.31 223 PRO A C 1
ATOM 1637 O O . PRO A 1 223 ? 2.631 36.150 1.186 1.00 60.31 223 PRO A O 1
ATOM 1640 N N . SER A 1 224 ? 3.925 37.864 1.835 1.00 65.31 224 SER A N 1
ATOM 1641 C CA . SER A 1 224 ? 3.104 38.169 3.011 1.00 65.31 224 SER A CA 1
ATOM 1642 C C . SER A 1 224 ? 1.691 38.659 2.668 1.00 65.31 224 SER A C 1
ATOM 1644 O O . SER A 1 224 ? 0.825 38.692 3.539 1.00 65.31 224 SER A O 1
ATOM 1646 N N . SER A 1 225 ? 1.438 38.968 1.394 1.00 65.38 225 SER A N 1
ATOM 1647 C CA . SER A 1 225 ? 0.148 39.375 0.835 1.00 65.38 225 SER A CA 1
ATOM 1648 C C . SER A 1 225 ? -0.807 38.223 0.492 1.00 65.38 225 SER A C 1
ATOM 1650 O O . SER A 1 225 ? -1.947 38.495 0.125 1.00 65.38 225 SER A O 1
ATOM 1652 N N . LEU A 1 226 ? -0.391 36.953 0.609 1.00 62.94 226 LEU A N 1
ATOM 1653 C CA . LEU A 1 226 ? -1.247 35.812 0.256 1.00 62.94 226 LEU A CA 1
ATOM 1654 C C . LEU A 1 226 ? -2.492 35.733 1.146 1.00 62.94 226 LEU A C 1
ATOM 1656 O O . LEU A 1 226 ? -2.405 35.498 2.360 1.00 62.94 226 LEU A O 1
ATOM 1660 N N . SER A 1 227 ? -3.662 35.850 0.522 1.00 65.06 227 SER A N 1
ATOM 1661 C CA . SER A 1 227 ? -4.945 35.734 1.204 1.00 65.06 227 SER A CA 1
ATOM 1662 C C . SER A 1 227 ? -5.200 34.297 1.673 1.00 65.06 227 SER A C 1
ATOM 1664 O O . SER A 1 227 ? -4.739 33.314 1.085 1.00 65.06 227 SER A O 1
ATOM 1666 N N . SER A 1 228 ? -6.010 34.133 2.722 1.00 59.34 228 SER A N 1
ATOM 1667 C CA . SER A 1 228 ? -6.406 32.808 3.225 1.00 59.34 228 SER A CA 1
ATOM 1668 C C . SER A 1 228 ? -7.164 31.964 2.189 1.00 59.34 228 SER A C 1
ATOM 1670 O O . SER A 1 228 ? -7.303 30.754 2.362 1.00 59.34 228 SER A O 1
ATOM 1672 N N . ALA A 1 229 ? -7.690 32.580 1.128 1.00 53.16 229 ALA A N 1
ATOM 1673 C CA . ALA A 1 229 ? -8.323 31.886 0.010 1.00 53.16 229 ALA A CA 1
ATOM 1674 C C . ALA A 1 229 ? -7.285 31.333 -0.982 1.00 53.16 229 ALA A C 1
ATOM 1676 O O . ALA A 1 229 ? -7.439 30.212 -1.457 1.00 53.16 229 ALA A O 1
ATOM 1677 N N . GLU A 1 230 ? -6.198 32.062 -1.241 1.00 53.06 230 GLU A N 1
ATOM 1678 C CA . GLU A 1 230 ? -5.098 31.608 -2.104 1.00 53.06 230 GLU A CA 1
ATOM 1679 C C . GLU A 1 230 ? -4.267 30.514 -1.430 1.00 53.06 230 GLU A C 1
ATOM 1681 O O . GLU A 1 230 ? -3.940 29.513 -2.064 1.00 53.06 230 GLU A O 1
ATOM 1686 N N . LYS A 1 231 ? -4.045 30.627 -0.114 1.00 59.59 231 LYS A N 1
ATOM 1687 C CA . LYS A 1 231 ? -3.444 29.555 0.699 1.00 59.59 231 LYS A CA 1
ATOM 1688 C C . LYS A 1 231 ? -4.280 28.269 0.658 1.00 59.59 231 LYS A C 1
ATOM 1690 O O . LYS A 1 231 ? -3.734 27.180 0.531 1.00 59.59 231 LYS A O 1
ATOM 1695 N N . ARG A 1 232 ? -5.614 28.392 0.692 1.00 54.50 232 ARG A N 1
ATOM 1696 C CA . ARG A 1 232 ? -6.538 27.251 0.565 1.00 54.50 232 ARG A CA 1
ATOM 1697 C C . ARG A 1 232 ? -6.614 26.695 -0.856 1.00 54.50 232 ARG A C 1
ATOM 1699 O O . ARG A 1 232 ? -6.700 25.486 -1.002 1.00 54.50 232 ARG A O 1
ATOM 1706 N N . ARG A 1 233 ? -6.516 27.530 -1.897 1.00 50.41 233 ARG A N 1
ATOM 1707 C CA . ARG A 1 233 ? -6.435 27.067 -3.295 1.00 50.41 233 ARG A CA 1
ATOM 1708 C C . ARG A 1 233 ? -5.144 26.308 -3.589 1.00 50.41 233 ARG A C 1
ATOM 1710 O O . ARG A 1 233 ? -5.208 25.317 -4.306 1.00 50.41 233 ARG A O 1
ATOM 1717 N N . LEU A 1 234 ? -4.012 26.724 -3.016 1.00 52.72 234 LEU A N 1
ATOM 1718 C CA . LEU A 1 234 ? -2.760 25.962 -3.079 1.00 52.72 234 LEU A CA 1
ATOM 1719 C C . LEU A 1 234 ? -2.910 24.582 -2.422 1.00 52.72 234 LEU A C 1
ATOM 1721 O O . LEU A 1 234 ? -2.442 23.597 -2.983 1.00 52.72 234 LEU A O 1
ATOM 1725 N N . LEU A 1 235 ? -3.647 24.496 -1.309 1.00 52.81 235 LEU A N 1
ATOM 1726 C CA . LEU A 1 235 ? -4.013 23.224 -0.678 1.00 52.81 235 LEU A CA 1
ATOM 1727 C C . LEU A 1 235 ? -4.967 22.377 -1.543 1.00 52.81 235 LEU A C 1
ATOM 1729 O O . LEU A 1 235 ? -4.728 21.193 -1.736 1.00 52.81 235 LEU A O 1
ATOM 1733 N N . SER A 1 236 ? -6.023 22.968 -2.110 1.00 44.12 236 SER A N 1
ATOM 1734 C CA . SER A 1 236 ? -7.001 22.243 -2.939 1.00 44.12 236 SER A CA 1
ATOM 1735 C C . SER A 1 236 ? -6.421 21.754 -4.269 1.00 44.12 236 SER A C 1
ATOM 1737 O O . SER A 1 236 ? -6.823 20.703 -4.755 1.00 44.12 236 SER A O 1
ATOM 1739 N N . LEU A 1 237 ? -5.460 22.475 -4.854 1.00 42.22 237 LEU A N 1
ATOM 1740 C CA . LEU A 1 237 ? -4.681 21.989 -6.000 1.00 42.22 237 LEU A CA 1
ATOM 1741 C C . LEU A 1 237 ? -3.803 20.795 -5.609 1.00 42.22 237 LEU A C 1
ATOM 1743 O O . LEU A 1 237 ? -3.657 19.860 -6.393 1.00 42.22 237 LEU A O 1
ATOM 1747 N N . PHE A 1 238 ? -3.281 20.797 -4.382 1.00 48.16 238 PHE A N 1
ATOM 1748 C CA . PHE A 1 238 ? -2.559 19.666 -3.804 1.00 48.16 238 PHE A CA 1
ATOM 1749 C C . PHE A 1 238 ? -3.459 18.434 -3.608 1.00 48.16 238 PHE A C 1
ATOM 1751 O O . PHE A 1 238 ? -2.993 17.322 -3.839 1.00 48.16 238 PHE A O 1
ATOM 1758 N N . GLU A 1 239 ? -4.735 18.626 -3.251 1.00 42.41 239 GLU A N 1
ATOM 1759 C CA . GLU A 1 239 ? -5.739 17.554 -3.125 1.00 42.41 239 GLU A CA 1
ATOM 1760 C C . GLU A 1 239 ? -6.268 17.038 -4.472 1.00 42.41 239 GLU A C 1
ATOM 1762 O O . GLU A 1 239 ? -6.547 15.848 -4.612 1.00 42.41 239 GLU A O 1
ATOM 1767 N N . LEU A 1 240 ? -6.385 17.899 -5.488 1.00 35.81 240 LEU A N 1
ATOM 1768 C CA . LEU A 1 240 ? -6.818 17.489 -6.831 1.00 35.81 240 LEU A CA 1
ATOM 1769 C C . LEU A 1 240 ? -5.782 16.578 -7.512 1.00 35.81 240 LEU A C 1
ATOM 1771 O O . LEU A 1 240 ? -6.139 15.669 -8.252 1.00 35.81 240 LEU A O 1
ATOM 1775 N N . LEU A 1 241 ? -4.501 16.793 -7.204 1.00 35.62 241 LEU A N 1
ATOM 1776 C CA . LEU A 1 241 ? -3.366 15.971 -7.637 1.00 35.62 241 LEU A CA 1
ATOM 1777 C C . LEU A 1 241 ? -3.331 14.565 -7.010 1.00 35.62 241 LEU A C 1
ATOM 1779 O O . LEU A 1 241 ? -2.538 13.733 -7.443 1.00 35.62 241 LEU A O 1
ATOM 1783 N N . LEU A 1 242 ? -4.169 14.304 -6.002 1.00 40.47 242 LEU A N 1
ATOM 1784 C CA . LEU A 1 242 ? -4.226 13.045 -5.253 1.00 40.47 242 LEU A CA 1
ATOM 1785 C C . LEU A 1 242 ? -5.432 12.162 -5.643 1.00 40.47 242 LEU A C 1
ATOM 1787 O O . LEU A 1 242 ? -5.672 11.145 -4.998 1.00 40.47 242 LEU A O 1
ATOM 1791 N N . ARG A 1 243 ? -6.212 12.535 -6.674 1.00 35.47 243 ARG A N 1
ATOM 1792 C CA . ARG A 1 243 ? -7.457 11.841 -7.070 1.00 35.47 243 ARG A CA 1
ATOM 1793 C C . ARG A 1 243 ? -7.470 11.159 -8.452 1.00 35.47 243 ARG A C 1
ATOM 1795 O O . ARG A 1 243 ? -8.518 10.623 -8.803 1.00 35.47 243 ARG A O 1
ATOM 1802 N N . GLU A 1 244 ? -6.366 11.110 -9.200 1.00 35.06 244 GLU A N 1
ATOM 1803 C CA . GLU A 1 244 ? -6.261 10.364 -10.478 1.00 35.06 244 GLU A CA 1
ATOM 1804 C C . GLU A 1 244 ? -5.157 9.301 -10.473 1.00 35.06 244 GLU A C 1
ATOM 1806 O O . GLU A 1 244 ? -4.025 9.621 -10.044 1.00 35.06 244 GLU A O 1
#